Protein AF-Q5NXB0-F1 (afdb_monomer)

Radius of gyration: 23.01 Å; Cα contacts (8 Å, |Δi|>4): 341; chains: 1; bounding box: 48×44×76 Å

Organism: Aromatoleum aromaticum (strain DSM 19018 / LMG 30748 / EbN1) (N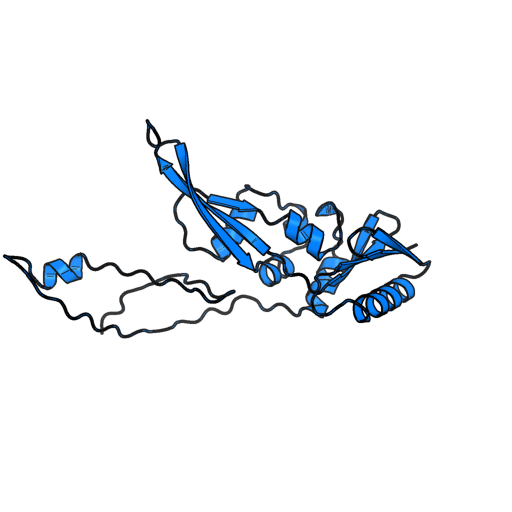CBI:txid76114)

Secondary structure (DSSP, 8-state):
-EEEEETTEEEEEESSHHHHHHHHHHHHTTS-TTS--EEEEEETTS-EEEEEE----EEEEEEEEEESSSS-EEEEEEEEEEE-HHHHHHS-HHHHTT--TTSHHHHHHHHHH----S-EEEE-HHHHHHHHT-SSGGGB-HHHHHHHHHHH---PPPP--------------TT--HHHHHHT--------STT-----------

Sequence (206 aa):
MFFVMENGGLYSEFVALEAAVDMAEMVFGYVDPQGEATVSVESAEGKCVAVFTNRKIIGSFTKQAWGGRKGDDAIYVGTEEFDATDHVLLLDHAELVAMVDGEERTDEVGLAHFDWRGPSETAVCESICDYFGVQELEQISPEALSFARARRSPKPAVEQTLTLSIKVDVSMIGDATLEDFVENFDYSVISNTPGVRVRMTELVDA

Mean predicted aligned error: 8.32 Å

Structure (mmCIF, N/CA/C/O backbone):
data_AF-Q5NXB0-F1
#
_entry.id   AF-Q5NXB0-F1
#
loop_
_atom_site.group_PDB
_atom_site.id
_atom_site.type_symbol
_atom_site.label_atom_id
_atom_site.label_alt_id
_atom_site.label_comp_id
_atom_site.label_asym_id
_atom_site.label_entity_id
_atom_site.label_seq_id
_atom_site.pdbx_PDB_ins_code
_atom_site.Cartn_x
_atom_site.Cartn_y
_atom_site.Cartn_z
_atom_site.occupancy
_atom_site.B_iso_or_equiv
_atom_site.auth_seq_id
_atom_site.auth_comp_id
_atom_site.auth_asym_id
_atom_site.auth_atom_id
_atom_site.pdbx_PDB_model_num
ATOM 1 N N . MET A 1 1 ? 11.980 1.927 -25.995 1.00 93.75 1 MET A N 1
ATOM 2 C CA . MET A 1 1 ? 13.159 2.075 -25.122 1.00 93.75 1 MET A CA 1
ATOM 3 C C . MET A 1 1 ? 12.665 1.944 -23.700 1.00 93.75 1 MET A C 1
ATOM 5 O O . MET A 1 1 ? 11.552 2.388 -23.430 1.00 93.75 1 MET A O 1
ATOM 9 N N . PHE A 1 2 ? 13.447 1.276 -22.867 1.00 97.69 2 PHE A N 1
ATOM 10 C CA . PHE A 1 2 ? 13.134 0.942 -21.489 1.00 97.69 2 PHE A CA 1
ATOM 11 C C . PHE A 1 2 ? 14.354 1.215 -20.621 1.00 97.69 2 PHE A C 1
ATOM 13 O O . PHE A 1 2 ? 15.484 1.056 -21.083 1.00 97.69 2 PHE A O 1
ATOM 20 N N . PHE A 1 3 ? 14.118 1.599 -19.380 1.00 97.81 3 PHE A N 1
ATOM 21 C CA . PHE A 1 3 ? 15.141 1.973 -18.421 1.00 97.81 3 PHE A CA 1
ATOM 22 C C . PHE A 1 3 ? 15.024 1.062 -17.213 1.00 97.81 3 PHE A C 1
ATOM 24 O O . PHE A 1 3 ? 13.930 0.865 -16.695 1.00 97.81 3 PHE A O 1
ATOM 31 N N . VAL A 1 4 ? 16.136 0.479 -16.785 1.00 97.38 4 VAL A N 1
ATOM 32 C CA . VAL A 1 4 ? 16.199 -0.237 -15.511 1.00 97.38 4 VAL A CA 1
ATOM 33 C C . VAL A 1 4 ? 16.641 0.764 -14.461 1.00 97.38 4 VAL A C 1
ATOM 35 O O . VAL A 1 4 ? 17.689 1.393 -14.619 1.00 97.38 4 VAL A O 1
ATOM 38 N N . MET A 1 5 ? 15.845 0.900 -13.410 1.00 96.94 5 MET A N 1
ATOM 39 C CA . MET A 1 5 ? 16.077 1.812 -12.299 1.00 96.94 5 MET A CA 1
ATOM 40 C C . MET A 1 5 ? 16.302 1.003 -11.023 1.00 96.94 5 MET A C 1
ATOM 42 O O . MET A 1 5 ? 15.593 0.033 -10.779 1.00 96.94 5 MET A O 1
ATOM 46 N N . GLU A 1 6 ? 17.259 1.402 -10.192 1.00 94.38 6 GLU A N 1
ATOM 47 C CA . GLU A 1 6 ? 17.523 0.828 -8.870 1.00 94.38 6 GLU A CA 1
ATOM 48 C C . GLU A 1 6 ? 17.365 1.929 -7.818 1.00 94.38 6 GLU A C 1
ATOM 50 O O . GLU A 1 6 ? 18.102 2.916 -7.829 1.00 94.38 6 GLU A O 1
ATOM 55 N N . ASN A 1 7 ? 16.385 1.783 -6.922 1.00 91.25 7 ASN A N 1
ATOM 56 C CA . ASN A 1 7 ? 16.036 2.778 -5.900 1.00 91.25 7 ASN A CA 1
ATOM 57 C C . ASN A 1 7 ? 15.899 4.208 -6.479 1.00 91.25 7 ASN A C 1
ATOM 59 O O . ASN A 1 7 ? 16.397 5.175 -5.905 1.00 91.25 7 ASN A O 1
ATOM 63 N N . GLY A 1 8 ? 15.275 4.324 -7.658 1.00 86.38 8 GLY A N 1
ATOM 64 C CA . GLY A 1 8 ? 15.0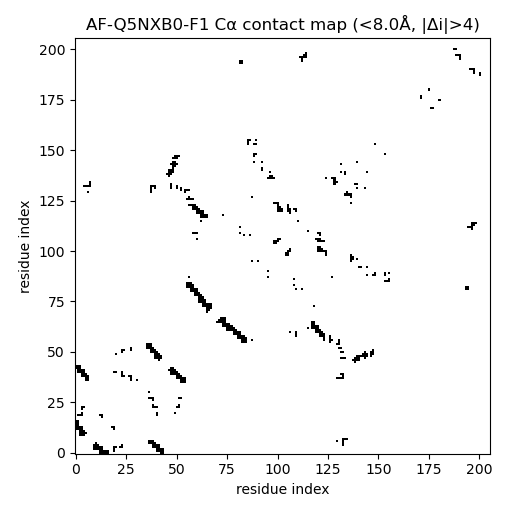77 5.588 -8.383 1.00 86.38 8 GLY A CA 1
ATOM 65 C C . GLY A 1 8 ? 16.291 6.093 -9.179 1.00 86.38 8 GLY A C 1
ATOM 66 O O . GLY A 1 8 ? 16.188 7.099 -9.879 1.00 86.38 8 GLY A O 1
ATOM 67 N N . GLY A 1 9 ? 17.441 5.416 -9.111 1.00 90.88 9 GLY A N 1
ATOM 68 C CA . GLY A 1 9 ? 18.630 5.728 -9.905 1.00 90.88 9 GLY A CA 1
ATOM 69 C C . GLY A 1 9 ? 18.682 4.932 -11.207 1.00 90.88 9 GLY A C 1
ATOM 70 O O . GLY A 1 9 ? 18.443 3.729 -11.206 1.00 90.88 9 GLY A O 1
ATOM 71 N N . LEU A 1 10 ? 19.036 5.577 -12.322 1.00 93.62 10 LEU A N 1
ATOM 72 C CA . LEU A 1 10 ? 19.210 4.882 -13.601 1.00 93.62 10 LEU A CA 1
ATOM 73 C C . LEU A 1 10 ? 20.376 3.887 -13.526 1.00 93.62 10 LEU A C 1
ATOM 75 O O . LEU A 1 10 ? 21.524 4.282 -13.321 1.00 93.62 10 LEU A O 1
ATOM 79 N N . TYR A 1 11 ? 20.077 2.611 -13.762 1.00 93.88 11 TYR A N 1
ATOM 80 C CA . TYR A 1 11 ? 21.065 1.543 -13.861 1.00 93.88 11 TYR A CA 1
ATOM 81 C C . TYR A 1 11 ? 21.529 1.347 -15.310 1.00 93.88 11 TYR A C 1
ATOM 83 O O . TYR A 1 11 ? 22.727 1.371 -15.598 1.00 93.88 11 TYR A O 1
ATOM 91 N N . SER A 1 12 ? 20.592 1.143 -16.244 1.00 96.19 12 SER A N 1
ATOM 92 C CA . SER A 1 12 ? 20.907 0.905 -17.661 1.00 96.19 12 SER A CA 1
ATOM 93 C C . SER A 1 12 ? 19.695 1.097 -18.581 1.00 96.19 12 SER A C 1
ATOM 95 O O . SER A 1 12 ? 18.562 1.210 -18.116 1.00 96.19 12 SER A O 1
ATOM 97 N N . GLU A 1 13 ? 19.928 1.107 -19.894 1.00 97.06 13 GLU A N 1
ATOM 98 C CA . GLU A 1 13 ? 18.908 1.337 -20.923 1.00 97.06 13 GLU A CA 1
ATOM 99 C C . GLU A 1 13 ? 18.842 0.177 -21.922 1.00 97.06 13 GLU A C 1
ATOM 101 O O . GLU A 1 13 ? 19.858 -0.399 -22.317 1.00 97.06 13 GLU A O 1
ATOM 106 N N . PHE A 1 14 ? 17.636 -0.127 -22.392 1.00 97.50 14 PHE A N 1
ATOM 107 C CA . PHE A 1 14 ? 17.354 -1.256 -23.269 1.00 97.50 14 PHE A CA 1
ATOM 108 C C . PHE A 1 14 ? 16.376 -0.871 -24.378 1.00 97.50 14 PHE A C 1
ATOM 110 O O . PHE A 1 14 ? 15.458 -0.066 -24.211 1.00 97.50 14 PHE A O 1
ATOM 117 N N . VAL A 1 15 ? 16.532 -1.485 -25.550 1.00 95.81 15 VAL A N 1
ATOM 118 C CA . VAL A 1 15 ? 15.581 -1.295 -26.657 1.00 95.81 15 VAL A CA 1
ATOM 119 C C . VAL A 1 15 ? 14.322 -2.142 -26.447 1.00 95.81 15 VAL A C 1
ATOM 121 O O . VAL A 1 15 ? 13.217 -1.654 -26.693 1.00 95.81 15 VAL A O 1
ATOM 124 N N . ALA A 1 16 ? 14.489 -3.379 -25.971 1.00 96.00 16 ALA A N 1
ATOM 125 C CA . ALA A 1 16 ? 13.426 -4.363 -25.785 1.00 96.00 16 ALA A CA 1
ATOM 126 C C . ALA A 1 16 ? 13.052 -4.525 -24.304 1.00 96.00 16 ALA A C 1
ATOM 128 O O . ALA A 1 16 ? 13.933 -4.547 -23.448 1.00 96.00 16 ALA A O 1
ATOM 129 N N . LEU A 1 17 ? 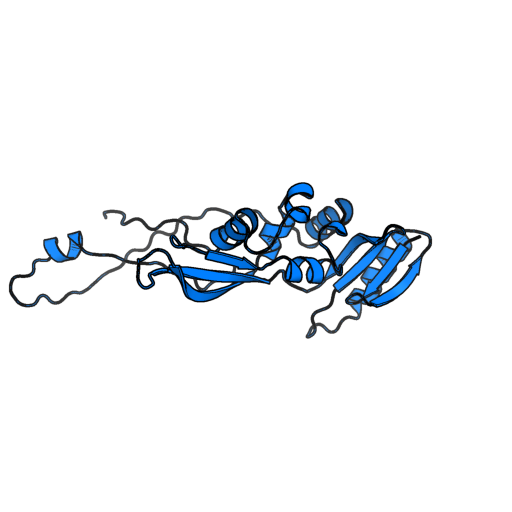11.751 -4.680 -24.031 1.00 95.50 17 LEU A N 1
ATOM 130 C CA . LEU A 1 17 ? 11.217 -4.842 -22.674 1.00 95.50 17 LEU A CA 1
ATOM 131 C C . LEU A 1 17 ? 11.744 -6.111 -22.001 1.00 95.50 17 LEU A C 1
ATOM 133 O O . LEU A 1 17 ? 12.182 -6.052 -20.863 1.00 95.50 17 LEU A O 1
ATOM 137 N N . GLU A 1 18 ? 11.740 -7.236 -22.716 1.00 96.19 18 GLU A N 1
ATOM 138 C CA . GLU A 1 18 ? 12.203 -8.532 -22.200 1.00 96.19 18 GLU A CA 1
ATOM 139 C C . GLU A 1 18 ? 13.640 -8.445 -21.668 1.00 96.19 18 GLU A C 1
ATOM 141 O O . GLU A 1 18 ? 13.893 -8.785 -20.521 1.00 96.19 18 GLU A O 1
ATOM 146 N N . ALA A 1 19 ? 14.549 -7.844 -22.441 1.00 96.56 19 ALA A N 1
ATOM 147 C CA . ALA A 1 19 ? 15.932 -7.641 -22.013 1.00 96.56 19 ALA A CA 1
ATOM 148 C C . ALA A 1 19 ? 16.056 -6.727 -20.777 1.00 96.56 19 ALA A C 1
ATOM 150 O O . ALA A 1 19 ? 16.932 -6.945 -19.941 1.00 96.56 19 ALA A O 1
ATOM 151 N N . ALA A 1 20 ? 15.193 -5.712 -20.654 1.00 96.88 20 ALA A N 1
ATOM 152 C CA . ALA A 1 20 ? 15.157 -4.844 -19.478 1.00 96.88 20 ALA A CA 1
ATOM 153 C C . ALA A 1 20 ? 14.652 -5.593 -18.236 1.00 96.88 20 ALA A C 1
ATOM 155 O O . ALA A 1 20 ? 15.210 -5.433 -17.156 1.00 96.88 20 ALA A O 1
ATOM 156 N N . VAL A 1 21 ? 13.623 -6.430 -18.396 1.00 96.69 21 VAL A N 1
ATOM 157 C CA . VAL A 1 21 ? 13.050 -7.255 -17.322 1.00 96.69 21 VAL A CA 1
ATOM 158 C C . VAL A 1 21 ? 14.049 -8.314 -16.855 1.00 96.69 21 VAL A C 1
ATOM 160 O O . VAL A 1 21 ? 14.260 -8.436 -15.651 1.00 96.69 21 VAL A O 1
ATOM 163 N N . ASP A 1 22 ? 14.718 -9.011 -17.776 1.00 96.12 22 ASP A N 1
ATOM 164 C CA . ASP A 1 22 ? 15.760 -9.994 -17.450 1.00 96.12 22 ASP A CA 1
ATOM 165 C C . ASP A 1 22 ? 16.920 -9.345 -16.683 1.00 96.12 22 ASP A C 1
ATOM 167 O O . ASP A 1 22 ? 17.430 -9.901 -15.708 1.00 96.12 22 ASP A O 1
ATOM 171 N N . MET A 1 23 ? 17.329 -8.140 -17.101 1.00 97.00 23 MET A N 1
ATOM 172 C CA . MET A 1 23 ? 18.347 -7.380 -16.382 1.00 97.00 23 MET A CA 1
ATOM 173 C C . MET A 1 23 ? 17.856 -6.964 -14.994 1.00 97.00 23 MET A C 1
ATOM 175 O O . MET A 1 23 ? 18.589 -7.125 -14.024 1.00 97.00 23 MET A O 1
ATOM 179 N N . ALA A 1 24 ? 16.635 -6.444 -14.880 1.00 96.38 24 ALA A N 1
ATOM 180 C CA . ALA A 1 24 ? 16.073 -6.024 -13.602 1.00 96.38 24 ALA A CA 1
ATOM 181 C C . ALA A 1 24 ? 15.987 -7.193 -12.606 1.00 96.38 24 ALA A C 1
ATOM 183 O O . ALA A 1 24 ? 16.364 -7.036 -11.445 1.00 96.38 24 ALA A O 1
ATOM 184 N N . GLU A 1 25 ? 15.582 -8.383 -13.061 1.00 95.62 25 GLU A N 1
ATOM 185 C CA . GLU A 1 25 ? 15.578 -9.592 -12.233 1.00 95.62 25 GLU A CA 1
ATOM 186 C C . GLU A 1 25 ? 16.989 -9.993 -11.798 1.00 95.62 25 GLU A C 1
ATOM 188 O O . GLU A 1 25 ? 17.213 -10.308 -10.628 1.00 95.62 25 GLU A O 1
ATOM 193 N N . MET A 1 26 ? 17.949 -9.952 -12.727 1.00 94.88 26 MET A N 1
ATOM 194 C CA . MET A 1 26 ? 19.348 -10.251 -12.437 1.00 94.88 26 MET A CA 1
ATOM 195 C C . MET A 1 26 ? 19.910 -9.299 -11.377 1.00 94.88 26 MET A C 1
ATOM 197 O O . MET A 1 26 ? 20.486 -9.766 -10.397 1.00 94.88 26 MET A O 1
ATOM 201 N N . VAL A 1 27 ? 19.728 -7.986 -11.551 1.00 93.94 27 VAL A N 1
ATOM 202 C CA . VAL A 1 27 ? 20.181 -6.956 -10.602 1.00 93.94 27 VAL A CA 1
ATOM 203 C C . VAL A 1 27 ? 19.540 -7.178 -9.239 1.00 93.94 27 VAL A C 1
ATOM 205 O O . VAL A 1 27 ? 20.246 -7.234 -8.233 1.00 93.94 27 VAL A O 1
ATOM 208 N N . PHE A 1 28 ? 18.225 -7.399 -9.203 1.00 93.44 28 PHE A N 1
ATOM 209 C CA . PHE A 1 28 ? 17.512 -7.677 -7.961 1.00 93.44 28 PHE A CA 1
ATOM 210 C C . PHE A 1 28 ? 18.032 -8.941 -7.256 1.00 93.44 28 PHE A C 1
ATOM 212 O O . PHE A 1 28 ? 18.123 -8.976 -6.033 1.00 93.44 28 PHE A O 1
ATOM 219 N N . GLY A 1 29 ? 18.450 -9.964 -8.007 1.00 90.31 29 GLY A N 1
ATOM 220 C CA . GLY A 1 29 ? 19.064 -11.179 -7.464 1.00 90.31 29 GLY A CA 1
ATOM 221 C C . GLY A 1 29 ? 20.404 -10.965 -6.745 1.00 90.31 29 GLY A C 1
ATOM 222 O O . GLY A 1 29 ? 20.828 -11.844 -5.994 1.00 90.31 29 GLY A O 1
ATOM 223 N N . TYR A 1 30 ? 21.060 -9.818 -6.946 1.00 88.31 30 TYR A N 1
ATOM 224 C CA . TYR A 1 30 ? 22.299 -9.434 -6.262 1.00 88.31 30 TYR A CA 1
ATOM 225 C C . TYR A 1 30 ? 22.086 -8.473 -5.085 1.00 88.31 30 TYR A C 1
ATOM 227 O O . TYR A 1 30 ? 23.060 -8.128 -4.411 1.00 88.31 30 TYR A O 1
ATOM 235 N N . VAL A 1 31 ? 20.846 -8.050 -4.821 1.00 85.81 31 VAL A N 1
ATOM 236 C CA . VAL A 1 31 ? 20.514 -7.185 -3.683 1.00 85.81 31 VAL A CA 1
ATOM 237 C C . VAL A 1 31 ? 20.815 -7.908 -2.368 1.00 85.81 31 VAL A C 1
ATOM 239 O O . VAL A 1 31 ? 20.524 -9.096 -2.209 1.00 85.81 31 VAL A O 1
ATOM 242 N N . ASP A 1 32 ? 21.388 -7.174 -1.410 1.00 79.56 32 ASP A N 1
ATOM 243 C CA . ASP A 1 32 ? 21.630 -7.671 -0.056 1.00 79.56 32 ASP A CA 1
ATOM 244 C C . ASP A 1 32 ? 20.300 -8.088 0.605 1.00 79.56 32 ASP A C 1
ATOM 246 O O . ASP A 1 32 ? 19.415 -7.246 0.767 1.00 79.56 32 ASP A O 1
ATOM 250 N N . PRO A 1 33 ? 20.151 -9.350 1.052 1.00 75.25 33 PRO A N 1
ATOM 251 C CA . PRO A 1 33 ? 18.949 -9.808 1.743 1.00 75.25 33 PRO A CA 1
ATOM 252 C C . PRO A 1 33 ? 18.608 -9.030 3.021 1.00 75.25 33 PRO A C 1
ATOM 254 O O . PRO A 1 33 ? 17.477 -9.128 3.493 1.00 75.25 33 PRO A O 1
ATOM 257 N N . GLN A 1 34 ? 19.571 -8.321 3.621 1.00 76.12 34 GLN A N 1
ATOM 258 C CA . GLN A 1 34 ? 19.348 -7.494 4.810 1.00 76.12 34 GLN A CA 1
ATOM 259 C C . GLN A 1 34 ? 18.927 -6.054 4.494 1.00 76.12 34 GLN A C 1
ATOM 261 O O . GLN A 1 34 ? 18.533 -5.335 5.411 1.00 76.12 34 GLN A O 1
ATOM 266 N N . GLY A 1 35 ? 19.011 -5.629 3.231 1.00 82.88 35 GLY A N 1
ATOM 267 C CA . GLY A 1 35 ? 18.609 -4.301 2.781 1.00 82.88 35 GLY A CA 1
ATOM 268 C C . GLY A 1 35 ? 17.274 -4.319 2.047 1.00 82.88 35 GLY A C 1
ATOM 269 O O . GLY A 1 35 ? 16.886 -5.323 1.457 1.00 82.88 35 GLY A O 1
ATOM 270 N N . GLU A 1 36 ? 16.583 -3.187 2.052 1.00 89.44 36 GLU A N 1
ATOM 271 C CA . GLU A 1 36 ? 15.428 -2.957 1.189 1.00 89.44 36 GLU A CA 1
ATOM 272 C C . GLU A 1 36 ? 15.881 -2.393 -0.159 1.00 89.44 36 GLU A C 1
ATOM 274 O O . GLU A 1 36 ? 16.640 -1.424 -0.214 1.00 89.44 36 GLU A O 1
ATOM 279 N N . ALA A 1 37 ? 15.397 -2.971 -1.256 1.00 93.56 37 ALA A N 1
ATOM 280 C CA . ALA A 1 37 ? 15.651 -2.460 -2.593 1.00 93.56 37 ALA A CA 1
ATOM 281 C C . ALA A 1 37 ? 14.443 -2.645 -3.502 1.00 93.56 37 ALA A C 1
ATOM 283 O O . ALA A 1 37 ? 13.720 -3.642 -3.428 1.00 93.56 37 ALA A O 1
ATOM 284 N N . THR A 1 38 ? 14.297 -1.692 -4.414 1.00 96.25 38 THR A N 1
ATOM 285 C CA . THR A 1 38 ? 13.367 -1.771 -5.533 1.00 96.25 38 THR A CA 1
ATOM 286 C C . THR A 1 38 ? 14.141 -1.600 -6.830 1.00 96.25 38 THR A C 1
ATOM 288 O O . THR A 1 38 ? 14.869 -0.623 -6.999 1.00 96.25 38 THR A O 1
ATOM 291 N N . VAL A 1 39 ? 13.962 -2.541 -7.751 1.00 97.25 39 VAL A N 1
ATOM 292 C CA . VAL A 1 39 ? 14.423 -2.452 -9.133 1.00 97.25 39 VAL A CA 1
ATOM 293 C C . VAL A 1 39 ? 13.192 -2.385 -10.031 1.00 97.25 39 VAL A C 1
ATOM 295 O O . VAL A 1 39 ? 12.408 -3.335 -10.089 1.00 97.25 39 VAL A O 1
ATOM 298 N N . SER A 1 40 ? 12.995 -1.262 -10.709 1.00 97.69 40 SER A N 1
ATOM 299 C CA . SER A 1 40 ? 11.859 -1.030 -11.602 1.00 97.69 40 SER A CA 1
ATOM 300 C C . SER A 1 40 ? 12.313 -0.957 -13.057 1.00 97.69 40 SER A C 1
ATOM 302 O O . SER A 1 40 ? 13.466 -0.659 -13.371 1.00 97.69 40 SER A O 1
ATOM 304 N N . VAL A 1 41 ? 11.397 -1.283 -13.965 1.00 98.00 41 VAL A N 1
ATOM 305 C CA . VAL A 1 41 ? 11.574 -1.073 -15.401 1.00 98.00 41 VAL A CA 1
ATOM 306 C C . VAL A 1 41 ? 10.625 0.031 -15.822 1.00 98.00 41 VAL A C 1
ATOM 308 O O . VAL A 1 41 ? 9.410 -0.123 -15.716 1.00 98.00 41 VAL A O 1
ATOM 311 N N . GLU A 1 42 ? 11.170 1.123 -16.334 1.00 97.75 42 GLU A N 1
ATOM 312 C CA . GLU A 1 42 ? 10.415 2.261 -16.838 1.00 97.75 42 GLU A CA 1
ATOM 313 C C . GLU A 1 42 ? 10.392 2.275 -18.367 1.00 97.75 42 GLU A C 1
ATOM 315 O O . GLU A 1 42 ? 11.348 1.904 -19.047 1.00 97.75 42 GLU A O 1
ATOM 320 N N . SER A 1 43 ? 9.271 2.699 -18.935 1.00 97.25 43 SER A N 1
ATOM 321 C CA . SER A 1 43 ? 9.124 2.968 -20.363 1.00 97.25 43 SER A CA 1
ATOM 322 C C . SER A 1 43 ? 9.723 4.327 -20.742 1.00 97.25 43 SER A C 1
ATOM 324 O O . SER A 1 43 ? 9.990 5.173 -19.893 1.00 97.25 43 SER A O 1
ATOM 326 N N . ALA A 1 44 ? 9.858 4.577 -22.047 1.00 94.81 44 ALA A N 1
ATOM 327 C CA . ALA A 1 44 ? 10.276 5.877 -22.581 1.00 94.81 44 ALA A CA 1
ATOM 328 C C . ALA A 1 44 ? 9.408 7.067 -22.118 1.00 94.81 44 ALA A C 1
ATOM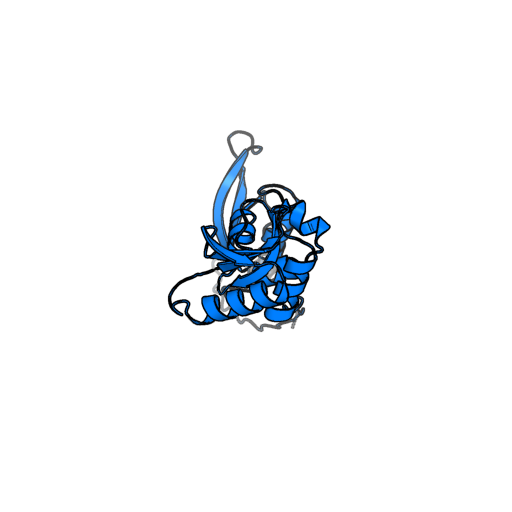 330 O O . ALA A 1 44 ? 9.856 8.208 -22.172 1.00 94.81 44 ALA A O 1
ATOM 331 N N . GLU A 1 45 ? 8.176 6.798 -21.686 1.00 94.69 45 GLU A N 1
ATOM 332 C CA . GLU A 1 45 ? 7.210 7.790 -21.205 1.00 94.69 45 GLU A CA 1
ATOM 333 C C . GLU A 1 45 ? 7.307 8.024 -19.686 1.00 94.69 45 GLU A C 1
ATOM 335 O O . GLU A 1 45 ? 6.482 8.739 -19.123 1.00 94.69 45 GLU A O 1
ATOM 340 N N . GLY A 1 46 ? 8.282 7.409 -19.004 1.00 93.62 46 GLY A N 1
ATOM 341 C CA . GLY A 1 46 ? 8.446 7.513 -17.551 1.00 93.62 46 GLY A CA 1
ATOM 342 C C . GLY A 1 46 ? 7.396 6.732 -16.756 1.00 93.62 46 GLY A C 1
ATOM 343 O O . GLY A 1 46 ? 7.170 7.023 -15.584 1.00 93.62 46 GLY A O 1
ATOM 344 N N . LYS A 1 47 ? 6.712 5.767 -17.392 1.00 97.38 47 LYS A N 1
ATOM 345 C CA . LYS A 1 47 ? 5.802 4.832 -16.711 1.00 97.38 47 LYS A CA 1
ATOM 346 C C . LYS A 1 47 ? 6.542 3.565 -16.299 1.00 97.38 47 LYS A C 1
ATOM 348 O O . LYS A 1 47 ? 7.134 2.920 -17.166 1.00 97.38 47 LYS A O 1
ATOM 353 N N . CYS A 1 48 ? 6.448 3.176 -15.033 1.00 97.88 48 CYS A N 1
ATOM 354 C CA . CYS A 1 48 ? 6.893 1.878 -14.532 1.00 97.88 48 CYS A CA 1
ATOM 355 C C . CYS A 1 48 ? 6.013 0.778 -15.128 1.00 97.88 48 CYS A C 1
ATOM 357 O O . CYS A 1 48 ? 4.790 0.871 -15.047 1.00 97.88 48 CYS A O 1
ATOM 359 N N . VAL A 1 49 ? 6.617 -0.249 -15.730 1.00 97.88 49 VAL A N 1
ATOM 360 C CA . VAL A 1 49 ? 5.945 -1.378 -16.410 1.00 97.88 49 VAL A CA 1
ATOM 361 C C . VAL A 1 49 ? 6.257 -2.742 -15.789 1.00 97.88 49 VAL A C 1
ATOM 363 O O . VAL A 1 49 ? 5.528 -3.701 -16.030 1.00 97.88 49 VAL A O 1
ATOM 366 N N . ALA A 1 50 ? 7.306 -2.841 -14.971 1.00 97.44 50 ALA A N 1
ATOM 367 C CA . ALA A 1 50 ? 7.628 -4.027 -14.180 1.00 97.44 50 ALA A CA 1
ATOM 368 C C . ALA A 1 50 ? 8.406 -3.626 -12.923 1.00 97.44 50 ALA A C 1
ATOM 370 O O . ALA A 1 50 ? 9.107 -2.614 -12.923 1.00 97.44 50 ALA A O 1
ATOM 371 N N . VAL A 1 51 ? 8.304 -4.430 -11.863 1.00 97.44 51 VAL A N 1
ATOM 372 C CA . VAL A 1 51 ? 8.965 -4.149 -10.585 1.00 97.44 51 VAL A CA 1
ATOM 373 C C . VAL A 1 51 ? 9.419 -5.419 -9.870 1.00 97.44 51 VAL A C 1
ATOM 375 O O . VAL A 1 51 ? 8.697 -6.416 -9.794 1.00 97.44 51 VAL A O 1
ATOM 378 N N . PHE A 1 52 ? 10.621 -5.353 -9.308 1.00 96.44 52 PHE A N 1
ATOM 379 C CA . PHE A 1 52 ? 11.229 -6.346 -8.438 1.00 96.44 52 PHE A CA 1
ATOM 380 C C . PHE A 1 52 ? 11.586 -5.659 -7.126 1.00 96.44 52 PHE A C 1
ATOM 382 O O . 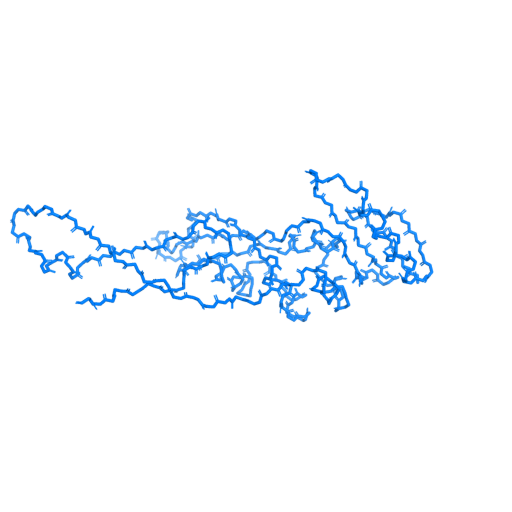PHE A 1 52 ? 12.413 -4.754 -7.102 1.00 96.44 52 PHE A O 1
ATOM 389 N N . THR A 1 53 ? 10.946 -6.051 -6.031 1.00 95.56 53 THR A N 1
ATOM 390 C CA . THR A 1 53 ? 11.166 -5.408 -4.735 1.00 95.56 53 THR A CA 1
ATOM 391 C C . THR A 1 53 ? 11.019 -6.409 -3.597 1.00 95.56 53 THR A C 1
ATOM 393 O O . THR A 1 53 ? 10.243 -7.366 -3.690 1.00 95.56 53 THR A O 1
ATOM 396 N N . ASN A 1 54 ? 11.787 -6.208 -2.528 1.00 92.62 54 ASN A N 1
ATOM 397 C CA . ASN A 1 54 ? 11.591 -6.870 -1.236 1.00 92.62 54 ASN A CA 1
ATOM 398 C C . ASN A 1 54 ? 10.964 -5.932 -0.191 1.00 92.62 54 ASN A C 1
ATOM 400 O O . ASN A 1 54 ? 10.768 -6.351 0.951 1.00 92.62 54 ASN A O 1
ATOM 404 N N . ARG A 1 55 ? 10.627 -4.697 -0.583 1.00 94.12 55 ARG A N 1
ATOM 405 C CA . ARG A 1 55 ? 9.936 -3.735 0.271 1.00 94.12 55 ARG A CA 1
ATOM 406 C C . ARG A 1 55 ? 8.517 -4.187 0.576 1.00 94.12 55 ARG A C 1
ATOM 408 O O . ARG A 1 55 ? 7.886 -4.934 -0.177 1.00 94.12 55 ARG A O 1
ATOM 415 N N . LYS A 1 56 ? 8.010 -3.681 1.691 1.00 94.00 56 LYS A N 1
ATOM 416 C CA . LYS A 1 56 ? 6.589 -3.689 2.027 1.00 94.00 56 LYS A CA 1
ATOM 417 C C . LYS A 1 56 ? 6.029 -2.292 1.825 1.00 94.00 56 LYS A C 1
ATOM 419 O O . LYS A 1 56 ? 6.758 -1.316 1.956 1.00 94.00 56 LYS A O 1
ATOM 424 N N . ILE A 1 57 ? 4.735 -2.217 1.549 1.00 95.00 57 ILE A N 1
ATOM 425 C CA . ILE A 1 57 ? 4.001 -0.957 1.585 1.00 95.00 57 ILE A CA 1
ATOM 426 C C . ILE A 1 57 ? 3.541 -0.766 3.028 1.00 95.00 57 ILE A C 1
ATOM 428 O O . ILE A 1 57 ? 2.627 -1.457 3.481 1.00 95.00 57 ILE A O 1
ATOM 432 N N . ILE A 1 58 ? 4.213 0.113 3.763 1.00 94.62 58 ILE A N 1
ATOM 433 C CA . ILE A 1 58 ? 3.905 0.429 5.156 1.00 94.62 58 ILE A CA 1
ATOM 434 C C . ILE A 1 58 ? 3.107 1.729 5.191 1.00 94.62 58 ILE A C 1
ATOM 436 O O . ILE A 1 58 ? 3.601 2.784 4.803 1.00 94.62 58 ILE A O 1
ATOM 440 N N . GLY A 1 59 ? 1.858 1.633 5.637 1.00 93.19 59 GLY A N 1
ATOM 441 C CA . GLY A 1 59 ? 1.016 2.789 5.912 1.00 93.19 59 GLY A CA 1
ATOM 442 C C . GLY A 1 59 ? 1.150 3.233 7.365 1.00 93.19 59 GLY A C 1
ATOM 443 O O . GLY A 1 59 ? 1.452 2.428 8.249 1.00 93.19 59 GLY A O 1
ATOM 444 N N . SER A 1 60 ? 0.870 4.506 7.619 1.00 93.94 60 SER A N 1
ATOM 445 C CA . SER A 1 60 ? 0.719 5.071 8.958 1.00 93.94 60 SER A CA 1
ATOM 446 C C . SER A 1 60 ? -0.714 5.561 9.152 1.00 93.94 60 SER A C 1
ATOM 448 O O . SER A 1 60 ? -1.280 6.219 8.283 1.00 93.94 60 SER A O 1
ATOM 450 N N . PHE A 1 61 ? -1.318 5.198 10.279 1.00 92.12 61 PHE A N 1
ATOM 451 C CA . PHE A 1 61 ? -2.683 5.558 10.639 1.00 92.12 61 PHE A CA 1
ATOM 452 C C . PHE A 1 61 ? -2.670 6.444 11.876 1.00 92.12 61 PHE A C 1
ATOM 454 O O . PHE A 1 61 ? -2.362 5.992 12.983 1.00 92.12 61 PHE A O 1
ATOM 461 N N . THR A 1 62 ? -3.006 7.713 11.689 1.00 93.69 62 THR A N 1
ATOM 462 C CA . THR A 1 62 ? -3.069 8.711 12.751 1.00 93.69 62 THR A CA 1
ATOM 463 C C . THR A 1 62 ? -4.474 8.753 13.331 1.00 93.69 62 THR A C 1
ATOM 465 O O . THR A 1 62 ? -5.435 9.147 12.677 1.00 93.69 62 THR A O 1
ATOM 468 N N . LYS A 1 63 ? -4.591 8.356 14.595 1.00 90.62 63 LYS A N 1
ATOM 469 C CA . LYS A 1 63 ? -5.822 8.364 15.384 1.00 90.62 63 LYS A CA 1
ATOM 470 C C . LYS A 1 63 ? -6.037 9.746 15.982 1.00 90.62 63 LYS A C 1
ATOM 472 O O . LYS A 1 63 ? -5.145 10.289 16.643 1.00 90.62 63 LYS A O 1
ATOM 477 N N . GLN A 1 64 ? -7.234 10.291 15.810 1.00 92.06 64 GLN A N 1
ATOM 478 C CA . GLN A 1 64 ? -7.636 11.569 16.387 1.00 92.06 64 GLN A CA 1
ATOM 479 C C . GLN A 1 64 ? -8.967 11.443 17.137 1.00 92.06 64 GLN A C 1
ATOM 481 O O . GLN A 1 64 ? -9.819 10.616 16.818 1.00 92.06 64 GLN A O 1
ATOM 486 N N . ALA A 1 65 ? -9.168 12.287 18.144 1.00 87.88 65 ALA A N 1
ATOM 487 C CA . ALA A 1 65 ? -10.414 12.383 18.893 1.00 87.88 65 ALA A CA 1
ATOM 488 C C . ALA A 1 65 ? -10.981 13.799 18.799 1.00 87.88 65 ALA A C 1
ATOM 490 O O . ALA A 1 65 ? -10.234 14.775 18.854 1.00 87.88 65 ALA A O 1
ATOM 491 N N . TRP A 1 66 ? -12.306 13.914 18.705 1.00 86.94 66 TRP A N 1
ATOM 492 C CA . TRP A 1 66 ? -12.973 15.208 18.817 1.00 86.94 66 TRP A CA 1
ATOM 493 C C . TRP A 1 66 ? -12.766 15.788 20.215 1.00 86.94 66 TRP A C 1
ATOM 495 O O . TRP A 1 66 ? -13.027 15.135 21.227 1.00 86.94 66 TRP A O 1
ATOM 505 N N . GLY A 1 67 ? -12.293 17.025 20.274 1.00 84.44 67 GLY A N 1
ATOM 506 C CA . GLY A 1 67 ? -12.004 17.713 21.516 1.00 84.44 67 GLY A CA 1
ATOM 507 C C . GLY A 1 67 ? -11.735 19.195 21.297 1.00 84.44 67 GLY A C 1
ATOM 508 O O . GLY A 1 67 ? -12.326 19.844 20.440 1.00 84.44 67 GLY A O 1
ATOM 509 N N . GLY A 1 68 ? -10.876 19.763 22.134 1.00 81.62 68 GLY A N 1
ATOM 510 C CA . GLY A 1 68 ? -10.549 21.183 22.090 1.00 81.62 68 GLY A CA 1
ATOM 511 C C . GLY A 1 68 ? -11.553 22.019 22.870 1.00 81.62 68 GLY A C 1
ATOM 512 O O . GLY A 1 68 ? -12.430 21.510 23.571 1.00 81.62 68 GLY A O 1
ATOM 513 N N . ARG A 1 69 ? -11.409 23.344 22.802 1.00 76.75 69 ARG A N 1
ATOM 514 C CA . ARG A 1 69 ? -12.171 24.257 23.675 1.00 76.75 69 ARG A CA 1
ATOM 515 C C . ARG A 1 69 ? -13.682 24.207 23.412 1.00 76.75 69 ARG A C 1
ATOM 517 O O . ARG A 1 69 ? -14.454 24.559 24.303 1.00 76.75 69 ARG A O 1
ATOM 524 N N . LYS A 1 70 ? -14.091 23.809 22.206 1.00 83.06 70 LYS A N 1
ATOM 525 C CA . LYS A 1 70 ? -15.493 23.699 21.783 1.00 83.06 70 LYS A CA 1
ATOM 526 C C . LYS A 1 70 ? -15.910 22.275 21.386 1.00 83.06 70 LYS A C 1
ATOM 528 O O . LYS A 1 70 ? -17.082 22.082 21.084 1.00 83.06 70 LYS A O 1
ATOM 533 N N . GLY A 1 71 ? -15.005 21.293 21.441 1.00 79.62 71 GLY A N 1
ATOM 534 C CA . GLY A 1 71 ? -15.302 19.909 21.054 1.00 79.62 71 GLY A CA 1
ATOM 535 C C . GLY A 1 71 ? -15.306 19.655 19.541 1.00 79.62 71 GLY A C 1
ATOM 536 O O . GLY A 1 71 ? -15.760 18.597 19.124 1.00 79.62 71 GLY A O 1
ATOM 537 N N . ASP A 1 72 ? -14.851 20.614 18.735 1.00 85.12 72 ASP A N 1
ATOM 538 C CA . ASP A 1 72 ? -14.831 20.593 17.267 1.00 85.12 72 ASP A CA 1
ATOM 539 C C . ASP A 1 72 ? -13.416 20.472 16.674 1.00 85.12 72 ASP A C 1
ATOM 541 O O . ASP A 1 72 ? -13.267 20.443 15.454 1.00 85.12 72 ASP A O 1
ATOM 545 N N . ASP A 1 73 ? -12.383 20.359 17.513 1.00 86.00 73 ASP A N 1
ATOM 546 C CA . ASP A 1 73 ? -11.002 20.180 17.071 1.00 86.00 73 ASP A CA 1
ATOM 547 C C . ASP A 1 73 ? -10.649 18.685 17.036 1.00 86.00 73 ASP A C 1
ATOM 549 O O . ASP A 1 73 ? -10.914 17.954 17.995 1.00 86.00 73 ASP A O 1
ATOM 553 N N . ALA A 1 74 ? -10.004 18.226 15.962 1.00 88.12 74 ALA A N 1
ATOM 554 C CA . ALA A 1 74 ? -9.412 16.892 15.910 1.00 88.12 74 ALA A CA 1
ATOM 555 C C . ALA A 1 74 ? -8.075 16.897 16.674 1.00 88.12 74 ALA A C 1
ATOM 557 O O . ALA A 1 74 ? -7.098 17.521 16.258 1.00 88.12 74 ALA A O 1
ATOM 558 N N . ILE A 1 75 ? -8.035 16.231 17.828 1.00 90.69 75 ILE A N 1
ATOM 559 C CA . ILE A 1 75 ? -6.850 16.138 18.685 1.00 90.69 75 ILE A CA 1
ATOM 560 C C . ILE A 1 75 ? -6.129 14.823 18.417 1.00 90.69 75 ILE A C 1
ATOM 562 O O . ILE A 1 75 ? -6.734 13.758 18.498 1.00 90.69 75 ILE A O 1
ATOM 566 N N . TYR A 1 76 ? -4.822 14.903 18.177 1.00 91.50 76 TYR A N 1
ATOM 567 C CA . TYR A 1 76 ? -3.943 13.745 18.044 1.00 91.50 76 TYR A CA 1
ATOM 568 C C . TYR A 1 76 ? -3.999 12.819 19.270 1.00 91.50 76 TYR A C 1
ATOM 570 O O . TYR A 1 76 ? -3.802 13.261 20.405 1.00 91.50 76 TYR A O 1
ATOM 578 N N . VAL A 1 77 ? -4.217 11.526 19.025 1.00 90.56 77 VAL A N 1
ATOM 579 C CA . VAL A 1 77 ? -4.208 10.461 20.040 1.00 90.56 77 VAL A CA 1
ATOM 580 C C . VAL A 1 77 ? -2.957 9.595 19.904 1.00 90.56 77 VAL A C 1
ATOM 582 O O . VAL A 1 77 ? -2.310 9.288 20.904 1.00 90.56 77 VAL A O 1
ATOM 585 N N . GLY A 1 78 ? -2.606 9.208 18.679 1.00 89.38 78 GLY A N 1
ATOM 586 C CA . GLY A 1 78 ? -1.487 8.312 18.404 1.00 89.38 78 GLY A CA 1
ATOM 587 C C . GLY A 1 78 ? -1.377 7.971 16.922 1.00 89.38 78 GLY A C 1
ATOM 588 O O . GLY A 1 78 ? -2.333 8.171 16.178 1.00 89.38 78 GLY A O 1
ATOM 589 N N . THR A 1 79 ? -0.240 7.411 16.519 1.00 92.00 79 THR A N 1
ATOM 590 C CA . THR A 1 79 ? -0.028 6.872 15.171 1.00 92.00 79 THR A CA 1
ATOM 591 C C . THR A 1 79 ? 0.420 5.422 15.273 1.00 92.00 79 THR A C 1
ATOM 593 O O . THR A 1 79 ? 1.267 5.088 16.103 1.00 92.00 79 THR A O 1
ATOM 596 N N . GLU A 1 80 ? -0.155 4.567 14.433 1.00 88.69 80 GLU A N 1
ATOM 597 C CA . GLU A 1 80 ? 0.194 3.150 14.318 1.00 88.69 80 GLU A CA 1
ATOM 598 C C . GLU A 1 80 ? 0.550 2.812 12.869 1.00 88.69 80 GLU A C 1
ATOM 600 O O . GLU A 1 80 ? -0.0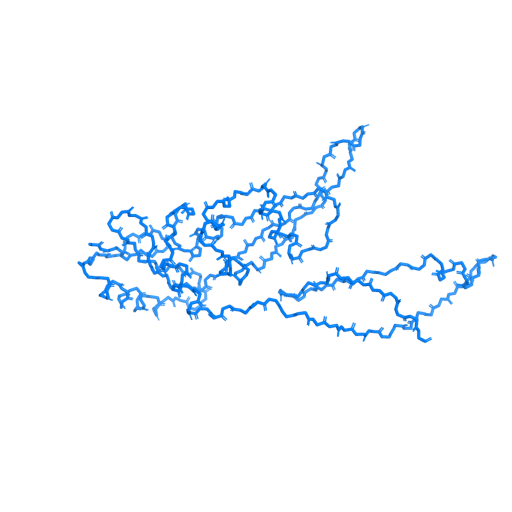79 3.307 11.935 1.00 88.69 80 GLU A O 1
ATOM 605 N N . GLU A 1 81 ? 1.564 1.971 12.680 1.00 91.25 81 GLU A N 1
ATOM 606 C CA . GLU A 1 81 ? 1.990 1.505 11.358 1.00 91.25 81 GLU A CA 1
ATOM 607 C C . GLU A 1 81 ? 1.335 0.167 11.006 1.00 91.25 81 GLU A C 1
ATOM 609 O O . GLU A 1 81 ? 1.059 -0.663 11.879 1.00 91.25 81 GLU A O 1
ATOM 614 N N . PHE A 1 82 ? 1.109 -0.068 9.715 1.00 87.06 82 PHE A N 1
ATOM 615 C CA . PHE A 1 82 ? 0.506 -1.298 9.215 1.00 87.06 82 PHE A CA 1
ATOM 616 C C . PHE A 1 82 ? 1.053 -1.697 7.841 1.00 87.06 82 PHE A C 1
ATOM 618 O O . PHE A 1 82 ? 1.422 -0.859 7.026 1.00 87.06 82 PHE A O 1
ATOM 625 N N . ASP A 1 83 ? 1.087 -3.005 7.574 1.00 90.69 83 ASP A N 1
ATOM 626 C CA . ASP A 1 83 ? 1.470 -3.557 6.270 1.00 90.69 83 ASP A CA 1
ATOM 627 C C . ASP A 1 83 ? 0.251 -3.553 5.335 1.00 90.69 83 ASP A C 1
ATOM 629 O O . ASP A 1 83 ? -0.666 -4.366 5.491 1.00 90.69 83 ASP A O 1
ATOM 633 N N . ALA A 1 84 ? 0.245 -2.623 4.381 1.00 90.75 84 ALA A N 1
ATOM 634 C CA . ALA A 1 84 ? -0.807 -2.415 3.390 1.00 90.75 84 ALA A CA 1
ATOM 635 C C . ALA A 1 84 ? -0.532 -3.143 2.062 1.00 90.75 84 ALA A C 1
ATOM 637 O O . ALA A 1 84 ? -1.331 -3.034 1.131 1.00 90.75 84 ALA A O 1
ATOM 638 N N . THR A 1 85 ? 0.582 -3.882 1.951 1.00 92.69 85 THR A N 1
ATOM 639 C CA . THR A 1 85 ? 1.086 -4.424 0.674 1.00 92.69 85 THR A CA 1
ATOM 640 C C . THR A 1 85 ? 0.017 -5.185 -0.102 1.00 92.69 85 THR A C 1
ATOM 642 O O . THR A 1 85 ? -0.254 -4.881 -1.260 1.00 92.69 85 THR A O 1
ATOM 645 N N . ASP A 1 86 ? -0.620 -6.167 0.534 1.00 90.19 86 ASP A N 1
ATOM 646 C CA . ASP A 1 86 ? -1.588 -7.019 -0.156 1.00 90.19 86 ASP A CA 1
ATOM 647 C C . ASP A 1 86 ? -2.881 -6.257 -0.488 1.00 90.19 86 ASP A C 1
ATOM 649 O O . ASP A 1 86 ? -3.458 -6.491 -1.546 1.00 90.19 86 ASP A O 1
ATOM 653 N N . HIS A 1 87 ? -3.309 -5.321 0.368 1.00 89.19 87 HIS A N 1
ATOM 654 C CA . HIS A 1 87 ? -4.484 -4.485 0.115 1.00 89.19 87 HIS A CA 1
ATOM 655 C C . HIS A 1 87 ? -4.270 -3.600 -1.117 1.00 89.19 87 HIS A C 1
ATOM 657 O O . HIS A 1 87 ? -5.068 -3.642 -2.050 1.00 89.19 87 HIS A O 1
ATOM 663 N N . VAL A 1 88 ? -3.149 -2.875 -1.166 1.00 92.12 88 VAL A N 1
ATOM 664 C CA . VAL A 1 88 ? -2.813 -1.979 -2.281 1.00 92.12 88 VAL A CA 1
ATOM 665 C C . VAL A 1 88 ? -2.664 -2.751 -3.591 1.00 92.12 88 VAL A C 1
ATOM 667 O O . VAL A 1 88 ? -3.186 -2.331 -4.621 1.00 92.12 88 VAL A O 1
ATOM 670 N N . LEU A 1 89 ? -2.012 -3.918 -3.573 1.00 94.69 89 LEU A N 1
ATOM 671 C CA . LEU A 1 89 ? -1.858 -4.739 -4.778 1.00 94.69 89 LEU A CA 1
ATOM 672 C C . LEU A 1 89 ? -3.181 -5.327 -5.293 1.00 94.69 89 LEU A C 1
ATOM 674 O O . LEU A 1 89 ? -3.231 -5.784 -6.440 1.00 94.69 89 LEU A O 1
ATOM 678 N N . LEU A 1 90 ? -4.237 -5.342 -4.477 1.00 92.19 90 LEU A N 1
ATOM 679 C CA . LEU A 1 90 ? -5.574 -5.799 -4.856 1.00 92.19 90 LEU A CA 1
ATOM 680 C C . LEU A 1 90 ? -6.488 -4.680 -5.374 1.00 92.19 90 LEU A C 1
ATOM 682 O O . LEU A 1 90 ? -7.521 -5.015 -5.948 1.00 92.19 90 LEU A O 1
ATOM 686 N N . LEU A 1 91 ? -6.103 -3.406 -5.238 1.00 92.06 91 LEU A N 1
ATOM 687 C CA . LEU A 1 91 ? -6.845 -2.275 -5.804 1.00 92.06 91 LEU A CA 1
ATOM 688 C C . LEU A 1 91 ? -6.881 -2.329 -7.336 1.00 92.06 91 LEU A C 1
ATOM 690 O O . LEU A 1 91 ? -5.998 -2.910 -7.990 1.00 92.06 91 LEU A O 1
ATOM 694 N N . ASP A 1 92 ? -7.878 -1.676 -7.922 1.00 94.38 92 ASP A N 1
ATOM 695 C CA . ASP A 1 92 ? -7.853 -1.376 -9.345 1.00 94.38 92 ASP A CA 1
ATOM 696 C C . ASP A 1 92 ? -6.841 -0.261 -9.638 1.00 94.38 92 ASP A C 1
ATOM 698 O O . ASP A 1 92 ? -6.590 0.629 -8.827 1.00 94.38 92 ASP A O 1
ATOM 702 N N . HIS A 1 93 ? -6.256 -0.279 -10.840 1.00 96.31 93 HIS A N 1
ATOM 703 C CA . HIS A 1 93 ? -5.240 0.710 -11.228 1.00 96.31 93 HIS A CA 1
ATOM 704 C C . HIS A 1 93 ? -5.752 2.154 -11.114 1.00 96.31 93 HIS A C 1
ATOM 706 O O . HIS A 1 93 ? -5.038 3.020 -10.620 1.00 96.31 93 HIS A O 1
ATOM 712 N N . ALA A 1 94 ? -7.006 2.396 -11.506 1.00 94.94 94 ALA A N 1
ATOM 713 C CA . ALA A 1 94 ? -7.627 3.714 -11.412 1.00 94.94 94 ALA A CA 1
ATOM 714 C C . ALA A 1 94 ? -7.820 4.187 -9.961 1.00 94.94 94 ALA A C 1
ATOM 716 O O . ALA A 1 94 ? -7.778 5.387 -9.704 1.00 94.94 94 ALA A O 1
ATOM 717 N N . GLU A 1 95 ? -8.038 3.261 -9.025 1.00 93.44 95 GLU A N 1
ATOM 718 C CA . GLU A 1 95 ? -8.140 3.574 -7.598 1.00 93.44 95 GLU A CA 1
ATOM 719 C C . GLU A 1 95 ? -6.761 3.914 -7.039 1.00 93.44 95 GLU A C 1
ATOM 721 O O . GLU A 1 95 ? -6.610 4.948 -6.397 1.00 93.44 95 GLU A O 1
ATOM 726 N N . LEU A 1 96 ? -5.753 3.098 -7.373 1.00 94.12 96 LEU A N 1
ATOM 727 C CA . LEU A 1 96 ? -4.364 3.271 -6.951 1.00 94.12 96 LEU A CA 1
ATOM 728 C C . LEU A 1 96 ? -3.806 4.648 -7.326 1.00 94.12 96 LEU A C 1
ATOM 730 O O . LEU A 1 96 ? -3.281 5.353 -6.472 1.00 94.12 96 LEU A O 1
ATOM 734 N N . VAL A 1 97 ? -3.919 5.048 -8.596 1.00 94.69 97 VAL A N 1
ATOM 735 C CA . VAL A 1 97 ? -3.343 6.323 -9.068 1.00 94.69 97 VAL A CA 1
ATOM 736 C C . VAL A 1 97 ? -4.097 7.553 -8.565 1.00 94.69 97 VAL A C 1
ATOM 738 O O . VAL A 1 97 ? -3.584 8.660 -8.665 1.00 94.69 97 VAL A O 1
ATOM 741 N N . ALA A 1 98 ? -5.313 7.368 -8.048 1.00 93.31 98 ALA A N 1
ATOM 742 C CA . ALA A 1 98 ? -6.147 8.433 -7.506 1.00 93.31 98 ALA A CA 1
ATOM 743 C C . ALA A 1 98 ? -6.060 8.539 -5.973 1.00 93.31 98 ALA A C 1
ATOM 745 O O . ALA A 1 98 ? -6.856 9.270 -5.383 1.00 93.31 98 ALA A O 1
ATOM 746 N N . MET A 1 99 ? -5.166 7.787 -5.323 1.00 92.44 99 MET A N 1
ATOM 747 C CA . MET A 1 99 ? -4.936 7.901 -3.884 1.00 92.44 99 MET A CA 1
ATOM 748 C C . MET A 1 99 ? -4.219 9.213 -3.558 1.00 92.44 99 MET A C 1
ATOM 750 O O . MET A 1 99 ? -3.278 9.611 -4.242 1.00 92.44 99 MET A O 1
ATOM 754 N N . VAL A 1 100 ? -4.667 9.862 -2.488 1.00 91.31 100 VAL A N 1
ATOM 755 C CA . VAL A 1 100 ? -4.075 11.078 -1.930 1.00 91.31 100 VAL A CA 1
ATOM 756 C C . VAL A 1 100 ? -4.120 10.929 -0.417 1.00 91.31 100 VAL A C 1
ATOM 758 O O . VAL A 1 100 ? -5.192 10.684 0.128 1.00 91.31 100 VAL A O 1
ATOM 761 N N . ASP A 1 101 ? -2.965 11.030 0.242 1.00 89.62 101 ASP A N 1
ATOM 762 C CA . ASP A 1 101 ? -2.871 10.887 1.698 1.00 89.62 101 ASP A CA 1
ATOM 763 C C . ASP A 1 101 ? -3.765 11.904 2.426 1.00 89.62 101 ASP A C 1
ATOM 765 O O . ASP A 1 101 ? -3.884 13.062 2.018 1.00 89.62 101 ASP A O 1
ATOM 769 N N . GLY A 1 102 ? -4.390 11.451 3.513 1.00 77.94 102 GLY A N 1
ATOM 770 C CA . GLY A 1 102 ? -5.329 12.240 4.312 1.00 77.94 102 GLY A CA 1
ATOM 771 C C . GLY A 1 102 ? -6.688 12.506 3.659 1.00 77.94 102 GLY A C 1
ATOM 772 O O . GLY A 1 102 ? -7.444 13.350 4.143 1.00 77.94 102 GLY A O 1
ATOM 773 N N . GLU A 1 103 ? -7.021 11.793 2.580 1.00 86.69 103 GLU A N 1
ATOM 774 C CA . GLU A 1 103 ? -8.373 11.761 2.025 1.00 86.69 103 GLU A CA 1
ATOM 775 C C . GLU A 1 103 ? -9.137 10.494 2.434 1.00 86.69 103 GLU A C 1
ATOM 777 O O . GLU A 1 103 ? -8.559 9.473 2.817 1.00 86.69 103 GLU A O 1
ATOM 782 N N . GLU A 1 104 ? -10.465 10.537 2.275 1.00 80.00 104 GLU A N 1
ATOM 783 C CA . GLU A 1 104 ? -11.392 9.462 2.660 1.00 80.00 104 GLU A CA 1
ATOM 784 C C . GLU A 1 104 ? -10.963 8.089 2.118 1.00 80.00 104 GLU A C 1
ATOM 786 O O . GLU A 1 104 ? -11.028 7.094 2.828 1.00 80.00 104 GLU A O 1
ATOM 791 N N . ARG A 1 105 ? -10.433 8.027 0.891 1.00 81.38 105 ARG A N 1
ATOM 792 C CA . ARG A 1 105 ? -9.966 6.770 0.284 1.00 81.38 105 ARG A CA 1
ATOM 793 C C . ARG A 1 105 ? -8.729 6.191 0.957 1.00 81.38 105 ARG A C 1
ATOM 795 O O . ARG A 1 105 ? -8.644 4.983 1.150 1.00 81.38 105 ARG A O 1
ATOM 802 N N . THR A 1 106 ? -7.747 7.021 1.297 1.00 81.50 106 THR A N 1
ATOM 803 C CA . THR A 1 106 ? -6.586 6.545 2.060 1.00 81.50 106 THR A CA 1
ATOM 804 C C . THR A 1 106 ? -6.992 6.185 3.479 1.00 81.50 106 THR A C 1
ATOM 806 O O . THR A 1 106 ? -6.500 5.197 4.019 1.00 81.50 106 THR A O 1
ATOM 809 N N . ASP A 1 107 ? -7.957 6.905 4.051 1.00 83.12 107 ASP A N 1
ATOM 810 C CA . ASP A 1 107 ? -8.526 6.566 5.349 1.00 83.12 107 ASP A CA 1
ATOM 811 C C . ASP A 1 107 ? -9.263 5.236 5.324 1.00 83.12 107 ASP A C 1
ATOM 813 O O . ASP A 1 107 ? -9.132 4.474 6.273 1.00 83.12 107 ASP A O 1
ATOM 817 N N . GLU A 1 108 ? -9.952 4.884 4.240 1.00 82.88 108 GLU A N 1
ATOM 818 C CA . GLU A 1 108 ? -10.528 3.550 4.057 1.00 82.88 108 GLU A CA 1
ATOM 819 C C . GLU A 1 108 ? -9.457 2.456 4.073 1.00 82.88 108 GLU A C 1
ATOM 821 O O . GLU A 1 108 ? -9.700 1.392 4.645 1.00 82.88 108 GLU A O 1
ATOM 826 N N . VAL A 1 109 ? -8.263 2.716 3.523 1.00 82.06 109 VAL A N 1
ATOM 827 C CA . VAL A 1 109 ? -7.121 1.799 3.644 1.00 82.06 109 VAL A CA 1
ATOM 828 C C . VAL A 1 109 ? -6.731 1.666 5.113 1.00 82.06 109 VAL A C 1
ATOM 830 O O . VAL A 1 109 ? -6.722 0.556 5.628 1.00 82.06 109 VAL A O 1
ATOM 833 N N . GLY A 1 110 ? -6.491 2.755 5.845 1.00 80.44 110 GLY A N 1
ATOM 834 C CA . GLY A 1 110 ? -6.150 2.683 7.273 1.00 80.44 110 GLY A CA 1
ATOM 835 C C . GLY A 1 110 ? -7.238 2.015 8.123 1.00 80.44 110 GLY A C 1
ATOM 836 O O . GLY A 1 110 ? -6.982 1.088 8.897 1.00 80.44 110 GLY A O 1
ATOM 837 N N . LEU A 1 111 ? -8.492 2.395 7.904 1.00 82.31 111 LEU A N 1
ATOM 838 C CA . LEU A 1 111 ? -9.677 1.796 8.509 1.00 82.31 111 LEU A CA 1
ATOM 839 C C . LEU A 1 111 ? -9.909 0.363 8.038 1.00 82.31 111 LEU A C 1
ATOM 841 O O . LEU A 1 111 ? -10.686 -0.338 8.676 1.00 82.31 111 LEU A O 1
ATOM 845 N N . ALA A 1 112 ? -9.260 -0.128 6.977 1.00 76.81 112 ALA A N 1
ATOM 846 C CA . ALA A 1 112 ? -9.236 -1.547 6.635 1.00 76.81 112 ALA A CA 1
ATOM 847 C C . ALA A 1 112 ? -8.397 -2.357 7.636 1.00 76.81 112 ALA A C 1
ATOM 849 O O . ALA A 1 112 ? -8.645 -3.558 7.769 1.00 76.81 112 ALA A O 1
ATOM 850 N N . HIS A 1 113 ? -7.487 -1.710 8.374 1.00 75.94 113 HIS A N 1
ATOM 851 C CA . HIS A 1 113 ? -6.551 -2.320 9.321 1.00 75.94 113 HIS A CA 1
ATOM 852 C C . HIS A 1 113 ? -6.864 -2.013 10.795 1.00 75.94 113 HIS A C 1
ATOM 854 O O . HIS A 1 113 ? -6.630 -2.877 11.641 1.00 75.94 113 HIS A O 1
ATOM 860 N N . PHE A 1 114 ? -7.467 -0.862 11.111 1.00 78.25 114 PHE A N 1
ATOM 861 C CA . PHE A 1 114 ? -7.783 -0.454 12.487 1.00 78.25 114 PHE A CA 1
ATOM 862 C C . PHE A 1 114 ? -9.292 -0.348 12.753 1.00 78.25 114 PHE A C 1
ATOM 864 O O . PHE A 1 114 ? -10.069 0.051 11.888 1.00 78.25 114 PHE A O 1
ATOM 871 N N . ASP A 1 115 ? -9.720 -0.697 13.972 1.00 79.19 115 ASP A N 1
ATOM 872 C CA . ASP A 1 115 ? -11.062 -0.374 14.477 1.00 79.19 115 ASP A CA 1
ATOM 873 C C . ASP A 1 115 ? -11.012 0.985 15.190 1.00 79.19 115 ASP A C 1
ATOM 875 O O . ASP A 1 115 ? -10.612 1.090 16.352 1.00 79.19 115 ASP A O 1
ATOM 879 N N . TRP A 1 116 ? -11.331 2.050 14.451 1.00 82.88 116 TRP A N 1
ATOM 880 C CA . TRP A 1 116 ? -11.354 3.422 14.951 1.00 82.88 116 TRP A CA 1
ATOM 881 C C . TRP A 1 116 ? -12.632 4.121 14.500 1.00 82.88 116 TRP A C 1
ATOM 883 O O . TRP A 1 116 ? -13.014 4.051 13.336 1.00 82.88 116 TRP A O 1
ATOM 893 N N . ARG A 1 117 ? -13.306 4.791 15.440 1.00 81.44 117 ARG A N 1
ATOM 894 C CA . ARG A 1 117 ? -14.579 5.496 15.196 1.00 81.44 117 ARG A CA 1
ATOM 895 C C . ARG A 1 117 ? -14.463 7.019 15.301 1.00 81.44 117 ARG A C 1
ATOM 897 O O . ARG A 1 117 ? -15.467 7.715 15.168 1.00 81.44 117 ARG A O 1
ATOM 904 N N . GLY A 1 118 ? -13.270 7.527 15.609 1.00 85.19 118 GLY A N 1
ATOM 905 C CA . GLY A 1 118 ? -12.974 8.958 15.651 1.00 85.19 118 GLY A CA 1
ATOM 906 C C . GLY A 1 118 ? -12.439 9.473 14.312 1.00 85.19 118 GLY A C 1
ATOM 907 O O . GLY A 1 118 ? -12.280 8.682 13.383 1.00 85.19 118 GLY A O 1
ATOM 908 N N . PRO A 1 119 ? -12.133 10.779 14.211 1.00 89.50 119 PRO A N 1
ATOM 909 C CA . PRO A 1 119 ? -11.379 11.303 13.079 1.00 89.50 119 PRO A CA 1
ATOM 910 C C . PRO A 1 119 ? -10.030 10.579 12.950 1.00 89.50 119 PRO A C 1
ATOM 912 O O . PRO A 1 119 ? -9.445 10.132 13.945 1.00 89.50 119 PRO A O 1
ATOM 915 N N . SER A 1 120 ? -9.557 10.431 11.723 1.00 90.25 120 SER A N 1
ATOM 916 C CA . SER A 1 120 ? -8.299 9.763 11.414 1.00 90.25 120 SER A CA 1
ATOM 917 C C . SER A 1 120 ? -7.683 10.331 10.149 1.00 90.25 120 SER A C 1
ATOM 919 O O . SER A 1 120 ? -8.373 10.986 9.379 1.00 90.25 120 SER A O 1
ATOM 921 N N . GLU A 1 121 ? -6.399 10.056 9.960 1.00 92.50 121 GLU A N 1
ATOM 922 C CA . GLU A 1 121 ? -5.659 10.389 8.749 1.00 92.50 121 GLU A CA 1
ATOM 923 C C . GLU A 1 121 ? -4.710 9.235 8.420 1.00 92.50 121 GLU A C 1
ATOM 925 O O . GLU A 1 121 ? -3.996 8.747 9.303 1.00 92.50 121 GLU A O 1
ATOM 930 N N . THR A 1 122 ? -4.693 8.796 7.166 1.00 92.69 122 THR A N 1
ATOM 931 C CA . THR A 1 122 ? -3.800 7.736 6.689 1.00 92.69 122 THR A CA 1
ATOM 932 C C . THR A 1 122 ? -2.797 8.279 5.689 1.00 92.69 122 THR A C 1
ATOM 934 O O . THR A 1 122 ? -3.183 8.906 4.704 1.00 92.69 122 THR A O 1
ATOM 937 N N . ALA A 1 123 ? -1.519 7.967 5.910 1.00 95.19 123 ALA A N 1
ATOM 938 C CA . ALA A 1 123 ? -0.452 8.223 4.950 1.00 95.19 123 ALA A CA 1
ATOM 939 C C . ALA A 1 123 ? 0.186 6.908 4.485 1.00 95.19 123 ALA A C 1
ATOM 941 O O . ALA A 1 123 ? 0.643 6.107 5.304 1.00 95.19 123 ALA A O 1
ATOM 942 N N . VAL A 1 124 ? 0.187 6.671 3.174 1.00 95.31 124 VAL A N 1
ATOM 943 C CA . VAL A 1 124 ? 0.671 5.436 2.534 1.00 95.31 124 VAL A CA 1
ATOM 944 C C . VAL A 1 124 ? 1.265 5.679 1.140 1.00 95.31 124 VAL A C 1
ATOM 946 O O . VAL A 1 124 ? 2.043 4.850 0.667 1.00 95.31 124 VAL A O 1
ATOM 949 N N . CYS A 1 125 ? 0.950 6.802 0.481 1.00 96.56 125 CYS A N 1
ATOM 950 C CA . CYS A 1 125 ? 1.309 7.051 -0.918 1.00 96.56 125 CYS A CA 1
ATOM 951 C C . CYS A 1 125 ? 2.824 7.004 -1.173 1.00 96.56 125 CYS A C 1
ATOM 953 O O . CYS A 1 125 ? 3.256 6.386 -2.145 1.00 96.56 125 CYS A O 1
ATOM 955 N N . GLU A 1 126 ? 3.641 7.576 -0.284 1.00 96.25 126 GLU A N 1
ATOM 956 C CA . GLU A 1 126 ? 5.109 7.527 -0.400 1.00 96.25 126 GLU A CA 1
ATOM 957 C C . GLU A 1 126 ? 5.634 6.084 -0.382 1.00 96.25 126 GLU A C 1
ATOM 959 O O . GLU A 1 126 ? 6.449 5.698 -1.218 1.00 96.25 126 GLU A O 1
ATOM 964 N N . SER A 1 127 ? 5.100 5.241 0.506 1.00 96.81 127 SER A N 1
ATOM 965 C CA . SER A 1 127 ? 5.508 3.837 0.592 1.00 96.81 127 SER A CA 1
ATOM 966 C C . SER A 1 127 ? 5.096 3.030 -0.647 1.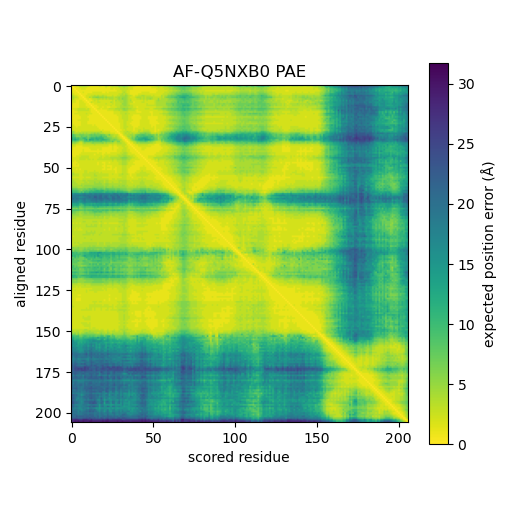00 96.81 127 SER A C 1
ATOM 968 O O . SER A 1 127 ? 5.813 2.118 -1.065 1.00 96.81 127 SER A O 1
ATOM 970 N N . ILE A 1 128 ? 3.974 3.385 -1.283 1.00 97.25 128 ILE A N 1
ATOM 971 C CA . ILE A 1 128 ? 3.573 2.816 -2.577 1.00 97.25 128 ILE A CA 1
ATOM 972 C C . ILE A 1 128 ? 4.581 3.220 -3.661 1.00 97.25 128 ILE A C 1
ATOM 974 O O . ILE A 1 128 ? 5.055 2.358 -4.403 1.00 97.25 128 ILE A O 1
ATOM 978 N N . CYS A 1 129 ? 4.942 4.501 -3.741 1.00 97.44 129 CYS A N 1
ATOM 979 C CA . CYS A 1 129 ? 5.942 4.996 -4.688 1.00 97.44 129 CYS A CA 1
ATOM 980 C C . CYS A 1 129 ? 7.285 4.265 -4.531 1.00 97.44 129 CYS A C 1
ATOM 982 O O . CYS A 1 129 ? 7.820 3.743 -5.511 1.00 97.44 129 CYS A O 1
ATOM 984 N N . ASP A 1 130 ? 7.769 4.112 -3.299 1.00 97.00 130 ASP A N 1
ATOM 985 C CA . ASP A 1 130 ? 8.989 3.369 -2.970 1.00 97.00 130 ASP A CA 1
ATOM 986 C C . ASP A 1 130 ? 8.919 1.889 -3.373 1.00 97.00 130 ASP A C 1
ATOM 988 O O . ASP A 1 130 ? 9.890 1.317 -3.886 1.00 97.00 130 ASP A O 1
ATOM 992 N N . TYR A 1 131 ? 7.764 1.254 -3.165 1.00 97.50 131 TYR A N 1
ATOM 993 C CA . TYR A 1 131 ? 7.529 -0.127 -3.573 1.00 97.50 131 TYR A CA 1
ATOM 994 C C . TYR A 1 131 ? 7.627 -0.292 -5.092 1.00 97.50 131 TYR A C 1
ATOM 996 O O . TYR A 1 131 ? 8.234 -1.252 -5.562 1.00 97.50 131 TYR A O 1
ATOM 1004 N N . PHE A 1 132 ? 7.064 0.643 -5.864 1.00 97.69 132 PHE A N 1
ATOM 1005 C CA . PHE A 1 132 ? 7.104 0.623 -7.330 1.00 97.69 132 PHE A CA 1
ATOM 1006 C C . PHE A 1 132 ? 8.366 1.255 -7.933 1.00 97.69 132 PHE A C 1
ATOM 1008 O O . PHE A 1 132 ? 8.602 1.101 -9.133 1.00 97.69 132 PHE A O 1
ATOM 1015 N N . GLY A 1 133 ? 9.185 1.919 -7.114 1.00 96.00 133 GLY A N 1
ATOM 1016 C CA . GLY A 1 133 ? 10.406 2.598 -7.535 1.00 96.00 133 GLY A CA 1
ATOM 1017 C C . GLY A 1 133 ? 10.111 3.803 -8.421 1.00 96.00 133 GLY A C 1
ATOM 1018 O O . GLY A 1 133 ? 10.808 4.001 -9.410 1.00 96.00 133 GLY A O 1
ATOM 1019 N N . VAL A 1 134 ? 9.054 4.550 -8.098 1.00 96.62 134 VAL A N 1
ATOM 1020 C CA . VAL A 1 134 ? 8.580 5.736 -8.827 1.00 96.62 134 VAL A CA 1
ATOM 1021 C C . VAL A 1 134 ? 8.508 6.943 -7.891 1.00 96.62 134 VAL A C 1
ATOM 1023 O O . VAL A 1 134 ? 8.606 6.791 -6.679 1.00 96.62 134 VAL A O 1
ATOM 1026 N N . GLN A 1 135 ? 8.339 8.147 -8.437 1.00 95.12 135 GLN A N 1
ATOM 1027 C CA . GLN A 1 135 ? 8.176 9.375 -7.647 1.00 95.12 135 GLN A CA 1
ATOM 1028 C C . GLN A 1 135 ? 6.703 9.697 -7.388 1.00 95.12 135 GLN A C 1
ATOM 1030 O O . GLN A 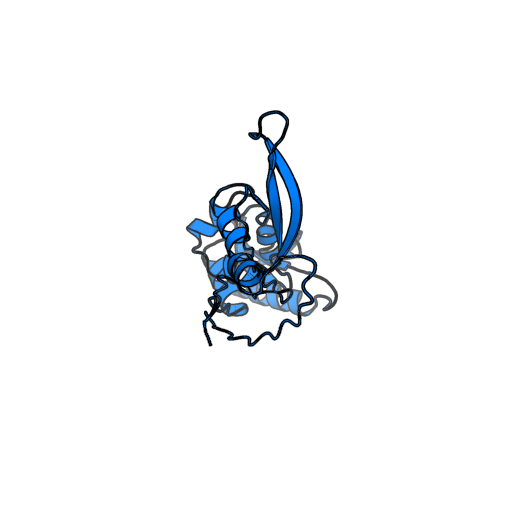1 135 ? 6.353 10.194 -6.321 1.00 95.12 135 GLN A O 1
ATOM 1035 N N . GLU A 1 136 ? 5.840 9.393 -8.354 1.00 96.06 136 GLU A N 1
ATOM 1036 C CA . GLU A 1 136 ? 4.414 9.706 -8.312 1.00 96.06 136 GLU A CA 1
ATOM 1037 C C . GLU A 1 136 ? 3.579 8.470 -8.660 1.00 96.06 136 GLU A C 1
ATOM 1039 O O . GLU A 1 136 ? 3.935 7.689 -9.547 1.00 96.06 136 GLU A O 1
ATOM 1044 N N . LEU A 1 137 ? 2.421 8.318 -8.009 1.00 96.75 137 LEU A N 1
ATOM 1045 C CA . LEU A 1 137 ? 1.526 7.175 -8.223 1.00 96.75 137 LEU A CA 1
ATOM 1046 C C . LEU A 1 137 ? 1.075 7.046 -9.680 1.00 96.75 137 LEU A C 1
ATOM 1048 O O . LEU A 1 137 ? 0.957 5.938 -10.199 1.00 96.75 137 LEU A O 1
ATOM 1052 N N . GLU A 1 138 ? 0.895 8.170 -10.378 1.00 97.06 138 GLU A N 1
ATOM 1053 C CA . GLU A 1 138 ? 0.518 8.188 -11.791 1.00 97.06 138 GLU A CA 1
ATOM 1054 C C . GLU A 1 138 ? 1.537 7.479 -12.694 1.00 97.06 138 GLU A C 1
ATOM 1056 O O . GLU A 1 138 ? 1.189 7.049 -13.797 1.00 97.06 138 GLU A O 1
ATOM 1061 N N . GLN A 1 139 ? 2.798 7.354 -12.272 1.00 97.69 139 GLN A N 1
ATOM 1062 C CA . GLN A 1 139 ? 3.843 6.666 -13.034 1.00 97.69 139 GLN A CA 1
ATOM 1063 C C . GLN A 1 139 ? 3.686 5.143 -13.005 1.00 97.69 139 GLN A C 1
ATOM 1065 O O . GLN A 1 139 ? 4.269 4.458 -13.845 1.00 97.69 139 GLN A O 1
ATOM 1070 N N . ILE A 1 140 ? 2.887 4.595 -12.091 1.00 98.12 140 ILE A N 1
ATOM 1071 C CA . ILE A 1 140 ? 2.592 3.165 -12.036 1.00 98.12 140 ILE A CA 1
ATOM 1072 C C . ILE A 1 140 ? 1.659 2.838 -13.201 1.00 98.12 140 ILE A C 1
ATOM 1074 O O . ILE A 1 140 ? 0.568 3.394 -13.300 1.00 98.12 140 ILE A O 1
ATOM 1078 N N . SER A 1 141 ? 2.066 1.946 -14.104 1.00 97.88 141 SER A N 1
ATOM 1079 C CA . SER A 1 141 ? 1.185 1.468 -15.178 1.00 97.88 141 SER A CA 1
ATOM 1080 C C . SER A 1 141 ? 0.287 0.308 -14.716 1.00 97.88 141 SER A C 1
ATOM 1082 O O . SER A 1 141 ? 0.616 -0.385 -13.743 1.00 97.88 141 SER A O 1
ATOM 1084 N N . PRO A 1 142 ? -0.819 0.028 -15.433 1.00 97.75 142 PRO A N 1
ATOM 1085 C CA . PRO A 1 142 ? -1.593 -1.195 -15.230 1.00 97.75 142 PRO A CA 1
ATOM 1086 C C . PRO A 1 142 ? -0.736 -2.466 -15.334 1.00 97.75 142 PRO A C 1
ATOM 1088 O O . PRO A 1 142 ? -0.934 -3.419 -14.576 1.00 97.75 142 PRO A O 1
ATOM 1091 N N . GLU A 1 143 ? 0.241 -2.479 -16.244 1.00 96.69 143 GLU A N 1
ATOM 1092 C CA . GLU A 1 143 ? 1.164 -3.592 -16.454 1.00 96.69 143 GLU A CA 1
ATOM 1093 C C . GLU A 1 143 ? 2.051 -3.822 -15.228 1.00 96.69 143 GLU A C 1
ATOM 1095 O O . GLU A 1 143 ? 2.174 -4.963 -14.781 1.00 96.69 143 GLU A O 1
ATOM 1100 N N . ALA A 1 144 ? 2.597 -2.758 -14.629 1.00 97.19 144 ALA A N 1
ATOM 1101 C CA . ALA A 1 144 ? 3.403 -2.861 -13.413 1.00 97.19 144 ALA A CA 1
ATOM 1102 C C . ALA A 1 144 ? 2.593 -3.389 -12.228 1.00 97.19 144 ALA A C 1
ATOM 1104 O O . ALA A 1 144 ? 3.069 -4.270 -11.507 1.00 97.19 144 ALA A O 1
ATOM 1105 N N . LEU A 1 145 ? 1.358 -2.909 -12.047 1.00 97.38 145 LEU A N 1
ATOM 1106 C CA . LEU A 1 145 ? 0.472 -3.407 -10.993 1.00 97.38 145 LEU A CA 1
ATOM 1107 C C . LEU A 1 145 ? 0.155 -4.896 -11.193 1.00 97.38 145 LEU A C 1
ATOM 1109 O O . LEU A 1 145 ? 0.258 -5.690 -10.255 1.00 97.38 145 LEU A O 1
ATOM 1113 N N . SER A 1 146 ? -0.164 -5.305 -12.425 1.00 96.12 146 SER A N 1
ATOM 1114 C CA . SER A 1 146 ? -0.391 -6.715 -12.760 1.00 96.12 146 SER A CA 1
ATOM 1115 C C . SER A 1 146 ? 0.862 -7.569 -12.542 1.00 96.12 146 SER A C 1
ATOM 1117 O O . SER A 1 146 ? 0.760 -8.700 -12.062 1.00 96.12 146 SER A O 1
ATOM 1119 N N . PHE A 1 147 ? 2.043 -7.048 -12.878 1.00 95.38 147 PHE A N 1
ATOM 1120 C CA . PHE A 1 147 ? 3.323 -7.727 -12.690 1.00 95.38 147 PHE A CA 1
ATOM 1121 C C . PHE A 1 147 ? 3.623 -7.951 -11.203 1.00 95.38 147 PHE A C 1
ATOM 1123 O O . PHE A 1 147 ? 3.900 -9.080 -10.788 1.00 95.38 147 PHE A O 1
ATOM 1130 N N . ALA A 1 148 ? 3.492 -6.903 -10.384 1.00 96.25 148 ALA A N 1
ATOM 1131 C CA . ALA A 1 148 ? 3.663 -6.975 -8.935 1.00 96.25 148 ALA A CA 1
ATOM 1132 C C . ALA A 1 148 ? 2.687 -7.979 -8.304 1.00 96.25 148 ALA A C 1
ATOM 1134 O O . ALA A 1 148 ? 3.093 -8.848 -7.526 1.00 96.25 148 ALA A O 1
ATOM 1135 N N . ARG A 1 149 ? 1.410 -7.932 -8.709 1.00 95.31 149 ARG A N 1
ATOM 1136 C CA . ARG A 1 149 ? 0.369 -8.869 -8.266 1.00 95.31 149 ARG A CA 1
ATOM 1137 C C . ARG A 1 149 ? 0.720 -10.316 -8.610 1.00 95.31 149 ARG A C 1
ATOM 1139 O O . ARG A 1 149 ? 0.598 -11.185 -7.750 1.00 95.31 149 ARG A O 1
ATOM 1146 N N . ALA A 1 150 ? 1.192 -10.588 -9.827 1.00 92.38 150 ALA A N 1
ATOM 1147 C CA . ALA A 1 150 ? 1.586 -11.935 -10.239 1.00 92.38 150 ALA A CA 1
ATOM 1148 C C . ALA A 1 150 ? 2.770 -12.472 -9.416 1.00 92.38 150 ALA A C 1
ATOM 1150 O O . ALA A 1 150 ? 2.739 -13.621 -8.974 1.00 92.38 150 ALA A O 1
ATOM 1151 N N . ARG A 1 151 ? 3.785 -11.638 -9.152 1.00 91.31 151 ARG A N 1
ATOM 1152 C CA . ARG A 1 151 ? 4.962 -12.033 -8.360 1.00 91.31 151 ARG A CA 1
ATOM 1153 C C . ARG A 1 151 ? 4.638 -12.253 -6.887 1.00 91.31 151 ARG A C 1
ATOM 1155 O O . ARG A 1 151 ? 5.096 -13.232 -6.304 1.00 91.31 151 ARG A O 1
ATOM 1162 N N . ARG A 1 152 ? 3.858 -11.357 -6.279 1.00 89.00 152 ARG A N 1
ATOM 1163 C CA . ARG A 1 152 ? 3.506 -11.432 -4.855 1.00 89.00 152 ARG A CA 1
ATOM 1164 C C . ARG A 1 152 ? 2.432 -12.481 -4.571 1.00 89.00 152 ARG A C 1
ATOM 1166 O O . ARG A 1 152 ? 2.450 -13.073 -3.497 1.00 89.00 152 ARG A O 1
ATOM 1173 N N . SER A 1 153 ? 1.524 -12.720 -5.521 1.00 88.56 153 SER A N 1
ATOM 1174 C CA . SER A 1 153 ? 0.324 -13.548 -5.337 1.00 88.56 153 SER A CA 1
ATOM 1175 C C . SER A 1 153 ? -0.487 -13.142 -4.089 1.00 88.56 153 SER A C 1
ATOM 1177 O O . SER A 1 153 ? -0.714 -13.985 -3.213 1.00 88.56 153 SER A O 1
ATOM 1179 N N . PRO A 1 154 ? -0.899 -11.858 -3.973 1.00 84.25 154 PRO A N 1
ATOM 1180 C CA . PRO A 1 154 ? -1.634 -11.373 -2.810 1.00 84.25 154 PRO A CA 1
ATOM 1181 C C . PRO A 1 154 ? -2.961 -12.122 -2.683 1.00 84.25 154 PRO A C 1
ATOM 1183 O O . PRO A 1 154 ? -3.581 -12.504 -3.682 1.00 84.25 154 PRO A O 1
ATOM 1186 N N . LYS A 1 155 ? -3.401 -12.347 -1.446 1.00 79.06 155 LYS A N 1
ATOM 1187 C CA . LYS A 1 155 ? -4.668 -13.025 -1.167 1.00 79.06 155 LYS A CA 1
ATOM 1188 C C . LYS A 1 155 ? -5.656 -12.021 -0.590 1.00 79.06 155 LYS A C 1
ATOM 1190 O O . LYS A 1 155 ? -5.265 -11.248 0.283 1.00 79.06 155 LYS A O 1
ATOM 1195 N N . PRO A 1 156 ? -6.925 -12.036 -1.033 1.00 77.19 156 PRO A N 1
ATOM 1196 C CA . PRO A 1 156 ? -7.944 -11.227 -0.387 1.00 77.19 156 PRO A CA 1
ATOM 1197 C C . PRO A 1 156 ? -8.073 -11.633 1.082 1.00 77.19 156 PRO A C 1
ATOM 1199 O O . PRO A 1 156 ? -7.784 -12.777 1.452 1.00 77.19 156 PRO A O 1
ATOM 1202 N N . ALA A 1 157 ? -8.531 -10.696 1.911 1.00 71.69 157 ALA A N 1
ATOM 1203 C CA . ALA A 1 157 ? -8.822 -10.981 3.306 1.00 71.69 157 ALA A CA 1
ATOM 1204 C C . ALA A 1 157 ? -9.823 -12.144 3.406 1.00 71.69 157 ALA A C 1
ATOM 1206 O O . ALA A 1 157 ? -10.864 -12.145 2.749 1.00 71.69 157 ALA A O 1
ATOM 1207 N N . VAL A 1 158 ? -9.492 -13.140 4.229 1.00 79.25 158 VAL A N 1
ATOM 1208 C CA . VAL A 1 158 ? -10.384 -14.263 4.526 1.00 79.25 158 VAL A CA 1
ATOM 1209 C C . VAL A 1 158 ? -11.015 -14.005 5.880 1.00 79.25 158 VAL A C 1
ATOM 1211 O O . VAL A 1 158 ? -10.317 -13.943 6.893 1.00 79.25 158 VAL A O 1
ATOM 1214 N N . GLU A 1 159 ? -12.335 -13.861 5.895 1.00 81.44 159 GLU A N 1
ATOM 1215 C CA . GLU A 1 159 ? -13.083 -13.715 7.136 1.00 81.44 159 GLU A CA 1
ATOM 1216 C C . GLU A 1 159 ? -13.030 -15.019 7.933 1.00 81.44 159 GLU A C 1
ATOM 1218 O O . GLU A 1 159 ? -13.318 -16.102 7.420 1.00 81.44 159 GLU A O 1
ATOM 1223 N N . GLN A 1 160 ? -12.634 -14.909 9.197 1.00 84.19 160 GLN A N 1
ATOM 1224 C CA . GLN A 1 160 ? -12.606 -16.020 10.134 1.00 84.19 160 GLN A CA 1
ATOM 1225 C C . GLN A 1 160 ? -13.226 -15.582 11.453 1.00 84.19 160 GLN A C 1
ATOM 1227 O O . GLN A 1 160 ? -12.975 -14.475 11.932 1.00 84.19 160 GLN A O 1
ATOM 1232 N N . THR A 1 161 ? -14.006 -16.477 12.049 1.00 86.19 161 THR A N 1
ATOM 1233 C CA . THR A 1 161 ? -14.596 -16.280 13.371 1.00 86.19 161 THR A CA 1
ATOM 1234 C C . THR A 1 161 ? -13.811 -17.093 14.387 1.00 86.19 161 THR A C 1
ATOM 1236 O O . THR A 1 161 ? -13.645 -18.303 14.234 1.00 86.19 161 THR A O 1
ATOM 1239 N N . LEU A 1 162 ? -13.341 -16.425 15.438 1.00 83.81 162 LEU A N 1
ATOM 1240 C CA . LEU A 1 162 ? -12.736 -17.058 16.602 1.00 83.81 162 LEU A CA 1
ATOM 1241 C C . LEU A 1 162 ? -13.680 -16.890 17.791 1.00 83.81 162 LEU A C 1
ATOM 1243 O O . LEU A 1 162 ? -13.921 -15.771 18.233 1.00 83.81 162 LEU A O 1
ATOM 1247 N N . THR A 1 163 ? -14.185 -17.999 18.327 1.00 86.12 163 THR A N 1
ATOM 1248 C CA . THR A 1 163 ? -14.959 -17.991 19.573 1.00 86.12 163 THR A CA 1
ATOM 1249 C C . THR A 1 163 ? -14.014 -18.176 20.754 1.00 86.12 163 THR A C 1
ATOM 1251 O O . THR A 1 163 ? -13.276 -19.160 20.821 1.00 86.12 163 THR A O 1
ATOM 1254 N N . LEU A 1 164 ? -14.042 -17.231 21.692 1.00 82.56 164 LEU A N 1
ATOM 1255 C CA . LEU A 1 164 ? -13.262 -17.274 22.926 1.00 82.56 164 LEU A CA 1
ATOM 1256 C C . LEU A 1 164 ? -14.204 -17.471 24.116 1.00 82.56 164 LEU A C 1
ATOM 1258 O O . LEU A 1 164 ? -15.195 -16.760 24.240 1.00 82.56 164 LEU A O 1
ATOM 1262 N N . SER A 1 165 ? -13.876 -18.399 25.016 1.00 84.31 165 SER A N 1
ATOM 1263 C CA . SER A 1 165 ? -14.537 -18.512 26.322 1.00 84.31 165 SER A CA 1
ATOM 1264 C C . SER A 1 165 ? -13.644 -17.886 27.385 1.00 84.31 165 SER A C 1
ATOM 1266 O O . SER A 1 165 ? -12.553 -18.388 27.661 1.00 84.31 165 SER A O 1
ATOM 1268 N N . ILE A 1 166 ? -14.097 -16.783 27.975 1.00 83.38 166 ILE A N 1
ATOM 1269 C CA . ILE A 1 166 ? -13.353 -16.029 28.98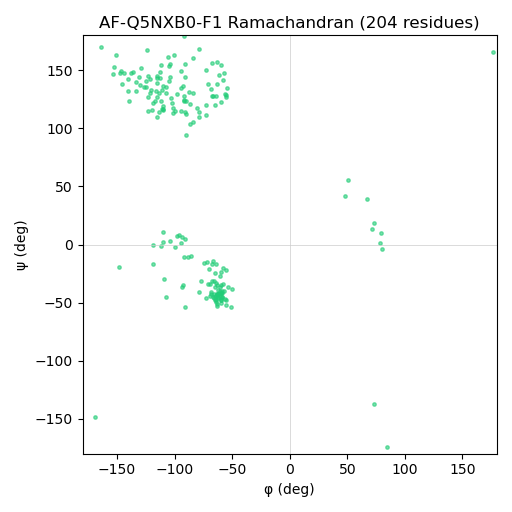7 1.00 83.38 166 ILE A CA 1
ATOM 1270 C C . ILE A 1 166 ? -14.022 -16.260 30.343 1.00 83.38 166 ILE A C 1
ATOM 1272 O O . ILE A 1 166 ? -15.234 -16.111 30.474 1.00 83.38 166 ILE A O 1
ATOM 1276 N N . LYS A 1 167 ? -13.234 -16.615 31.363 1.00 86.69 167 LYS A N 1
ATOM 1277 C CA . LYS A 1 167 ? -13.696 -16.655 32.755 1.00 86.69 167 LYS A CA 1
ATOM 1278 C C . LYS A 1 167 ? -13.189 -15.412 33.479 1.00 86.69 167 LYS A C 1
ATOM 1280 O O . LYS A 1 167 ? -11.980 -15.210 33.559 1.00 86.69 167 LYS A O 1
ATOM 1285 N N . VAL A 1 168 ? -14.105 -14.620 34.030 1.00 87.19 168 VAL A N 1
ATOM 1286 C CA . VAL A 1 168 ? -13.786 -13.432 34.829 1.00 87.19 168 VAL A CA 1
ATOM 1287 C C . VAL A 1 168 ? -14.170 -13.704 36.281 1.00 87.19 168 VAL A C 1
ATOM 1289 O O . VAL A 1 168 ? -15.336 -13.937 36.585 1.00 87.19 168 VAL A O 1
ATOM 1292 N N . ASP A 1 169 ? -13.184 -13.708 37.176 1.00 90.81 169 ASP A N 1
ATOM 1293 C CA . ASP A 1 169 ? -13.410 -13.823 38.618 1.00 90.81 169 ASP A CA 1
ATOM 1294 C C . ASP A 1 169 ? -13.467 -12.411 39.225 1.00 90.81 169 ASP A C 1
ATOM 1296 O O . ASP A 1 169 ? -12.474 -11.681 39.208 1.00 90.81 169 ASP A O 1
ATOM 1300 N N . VAL A 1 170 ? -14.632 -12.016 39.748 1.00 90.19 170 VAL A N 1
ATOM 1301 C CA . VAL A 1 170 ? -14.875 -10.678 40.315 1.00 90.19 170 VAL A CA 1
ATOM 1302 C C . VAL A 1 170 ? -15.111 -10.731 41.824 1.00 90.19 170 VAL A C 1
ATOM 1304 O O . VAL A 1 170 ? -15.658 -11.696 42.353 1.00 90.19 170 VAL A O 1
ATOM 1307 N N . SER A 1 171 ? -14.710 -9.668 42.524 1.00 92.75 171 SER A N 1
ATOM 1308 C CA . SER A 1 171 ? -15.013 -9.453 43.941 1.00 92.75 171 SER A CA 1
ATOM 1309 C C . SER A 1 171 ? -15.830 -8.178 44.089 1.00 92.75 171 SER A C 1
ATOM 1311 O O . SER A 1 171 ? -15.366 -7.102 43.718 1.00 92.75 171 SER A O 1
ATOM 1313 N N . MET A 1 172 ? -17.021 -8.296 44.668 1.00 91.81 172 MET A N 1
ATOM 1314 C CA . MET A 1 172 ? -17.959 -7.182 44.820 1.00 91.81 172 MET A CA 1
ATOM 1315 C C . MET A 1 172 ? -17.735 -6.459 46.154 1.00 91.81 172 MET A C 1
ATOM 1317 O O . MET A 1 172 ? -17.408 -7.091 47.161 1.00 91.81 172 MET A O 1
ATOM 1321 N N . ILE A 1 173 ? -17.902 -5.134 46.169 1.00 89.94 173 ILE A N 1
ATOM 1322 C CA . ILE A 1 173 ? -17.799 -4.293 47.372 1.00 89.94 173 ILE A CA 1
ATOM 1323 C C . ILE A 1 173 ? -19.078 -3.461 47.498 1.00 89.94 173 ILE A C 1
ATOM 1325 O O . ILE A 1 173 ? -19.523 -2.859 46.523 1.00 89.94 173 ILE A O 1
ATOM 1329 N N . GLY A 1 174 ? -19.632 -3.384 48.711 1.00 91.44 174 GLY A N 1
ATOM 1330 C CA . GLY A 1 174 ? -20.860 -2.634 48.980 1.00 91.44 174 GLY A CA 1
ATOM 1331 C C . GLY A 1 174 ? -22.093 -3.339 48.415 1.00 91.44 174 GLY A C 1
ATOM 1332 O O . GLY A 1 174 ? -22.210 -4.554 48.543 1.00 91.44 174 GLY A O 1
ATOM 1333 N N . ASP A 1 175 ? -22.983 -2.567 47.793 1.00 92.50 175 ASP A N 1
ATOM 1334 C CA . ASP A 1 175 ? -24.283 -3.039 47.297 1.00 92.50 175 ASP A CA 1
ATOM 1335 C C . ASP A 1 175 ? -24.273 -3.425 45.801 1.00 92.50 175 ASP A C 1
ATOM 1337 O O . ASP A 1 175 ? -25.329 -3.672 45.228 1.00 92.50 175 ASP A O 1
ATOM 1341 N N . ALA A 1 176 ? -23.103 -3.469 45.150 1.00 92.56 176 ALA A N 1
ATOM 1342 C CA . ALA A 1 176 ? -22.996 -3.821 43.731 1.00 92.56 176 ALA A CA 1
ATOM 1343 C C . ALA A 1 176 ? -23.338 -5.302 43.482 1.00 92.56 176 ALA A C 1
ATOM 1345 O O . ALA A 1 176 ? -22.828 -6.190 44.175 1.00 92.56 176 ALA A O 1
ATOM 1346 N N . THR A 1 177 ? -24.151 -5.578 42.462 1.00 92.25 177 THR A N 1
ATOM 1347 C CA . THR A 1 177 ? -24.585 -6.935 42.100 1.00 92.25 177 THR A CA 1
ATOM 1348 C C . THR A 1 177 ? -23.885 -7.458 40.846 1.00 92.25 177 THR A C 1
ATOM 1350 O O . THR A 1 177 ? -23.299 -6.704 40.070 1.00 92.25 177 THR A O 1
ATOM 1353 N N . LEU A 1 178 ? -23.905 -8.781 40.649 1.00 89.75 178 LEU A N 1
ATOM 1354 C CA . LEU A 1 178 ? -23.343 -9.387 39.438 1.00 89.75 178 LEU A CA 1
ATOM 1355 C C . LEU A 1 178 ? -24.114 -8.954 38.181 1.00 89.75 178 LEU A C 1
ATOM 1357 O O . LEU A 1 178 ? -23.494 -8.796 37.136 1.00 89.75 178 LEU A O 1
ATOM 1361 N N . GLU A 1 179 ? -25.428 -8.735 38.291 1.00 89.12 179 GLU A N 1
ATOM 1362 C CA . GLU A 1 179 ? -26.248 -8.188 37.200 1.00 89.12 179 GLU A CA 1
ATOM 1363 C C . GLU A 1 179 ? -25.740 -6.803 36.788 1.00 89.12 179 GLU A C 1
ATOM 1365 O O . GLU A 1 179 ? -25.448 -6.605 35.612 1.00 89.12 179 GLU A O 1
ATOM 1370 N N . ASP A 1 180 ? -25.491 -5.906 37.753 1.00 87.00 180 ASP A N 1
ATOM 1371 C CA . ASP A 1 180 ? -24.924 -4.580 37.465 1.00 87.00 180 ASP A CA 1
ATOM 1372 C C . ASP A 1 180 ? -23.561 -4.683 36.763 1.00 87.00 180 ASP A C 1
ATOM 1374 O O . ASP A 1 180 ? -23.261 -3.909 35.855 1.00 87.00 180 ASP A O 1
ATOM 1378 N N . PHE A 1 181 ? -22.714 -5.633 37.175 1.00 89.00 181 PHE A N 1
ATOM 1379 C CA . PHE A 1 181 ? -21.424 -5.856 36.522 1.00 89.00 181 PHE A CA 1
ATOM 1380 C C . PHE A 1 181 ? -21.596 -6.324 35.075 1.00 89.00 181 PHE A C 1
ATOM 1382 O O . PHE A 1 181 ? -20.938 -5.779 34.197 1.00 89.00 181 PHE A O 1
ATOM 1389 N N . VAL A 1 182 ? -22.467 -7.307 34.823 1.00 87.44 182 VAL A N 1
ATOM 1390 C CA . VAL A 1 182 ? -22.689 -7.874 33.483 1.00 87.44 182 VAL A CA 1
ATOM 1391 C C . VAL A 1 182 ? -23.309 -6.845 32.538 1.00 87.44 182 VAL A C 1
ATOM 1393 O O . VAL A 1 182 ? -22.845 -6.724 31.409 1.00 87.44 182 VAL A O 1
ATOM 1396 N N . GLU A 1 183 ? -24.290 -6.061 32.992 1.00 84.81 183 GLU A N 1
ATOM 1397 C CA . GLU A 1 183 ? -24.907 -4.998 32.180 1.00 84.81 183 GLU A CA 1
ATOM 1398 C C . GLU A 1 183 ? -23.904 -3.920 31.746 1.00 84.81 183 GLU A C 1
ATOM 1400 O O . GLU A 1 183 ? -24.086 -3.281 30.711 1.00 84.81 183 GLU A O 1
ATOM 1405 N N . ASN A 1 184 ? -22.840 -3.727 32.526 1.00 82.75 184 ASN A N 1
ATOM 1406 C CA . ASN A 1 184 ? -21.805 -2.725 32.277 1.00 82.75 184 ASN A CA 1
ATOM 1407 C C . ASN A 1 184 ? -20.460 -3.350 31.867 1.00 82.75 184 ASN A C 1
ATOM 1409 O O . ASN A 1 184 ? -19.440 -2.656 31.852 1.00 82.75 184 ASN A O 1
ATOM 1413 N N . PHE A 1 185 ? -20.431 -4.650 31.563 1.00 83.56 185 PHE A N 1
ATOM 1414 C CA . PHE A 1 185 ? -19.207 -5.342 31.189 1.00 83.56 185 PHE A CA 1
ATOM 1415 C C . PHE A 1 185 ? -18.858 -5.037 29.733 1.00 83.56 185 PHE A C 1
ATOM 1417 O O . PHE A 1 185 ? -19.555 -5.453 28.811 1.00 83.56 185 PHE A O 1
ATOM 1424 N N . ASP A 1 186 ? -17.742 -4.339 29.542 1.00 78.88 186 ASP A N 1
ATOM 1425 C CA . ASP A 1 186 ? -17.157 -4.075 28.233 1.00 78.88 186 ASP A CA 1
ATOM 1426 C C . ASP A 1 186 ? -15.819 -4.811 28.098 1.00 78.88 186 ASP A C 1
ATOM 1428 O O . ASP A 1 186 ? -15.046 -4.928 29.057 1.00 78.88 186 ASP A O 1
ATOM 1432 N N . TYR A 1 187 ? -15.538 -5.311 26.899 1.00 78.69 187 TYR A N 1
ATOM 1433 C CA . TYR A 1 187 ? -14.260 -5.920 26.561 1.00 78.69 187 TYR A CA 1
ATOM 1434 C C . TYR A 1 187 ? -13.856 -5.520 25.148 1.00 78.69 187 TYR A C 1
ATOM 1436 O O . TYR A 1 187 ? -14.662 -5.469 24.222 1.00 78.69 187 TYR A O 1
ATOM 1444 N N . SER A 1 188 ? -12.561 -5.295 24.970 1.00 73.50 188 SER A N 1
ATOM 1445 C CA . SER A 1 188 ? -11.966 -5.036 23.668 1.00 73.50 188 SER A CA 1
ATOM 1446 C C . SER A 1 188 ? -11.012 -6.164 23.300 1.00 73.50 188 SER A C 1
ATOM 1448 O O . SER A 1 188 ? -10.318 -6.732 24.147 1.00 73.50 188 SER A O 1
ATOM 1450 N N . VAL A 1 189 ? -10.984 -6.510 22.014 1.00 80.69 189 VAL A N 1
ATOM 1451 C CA . VAL A 1 189 ? -10.005 -7.445 21.457 1.00 80.69 189 VAL A CA 1
ATOM 1452 C C . VAL A 1 189 ? -9.094 -6.657 20.535 1.00 80.69 189 VAL A C 1
ATOM 1454 O O . VAL A 1 189 ? -9.551 -6.025 19.588 1.00 80.69 189 VAL A O 1
ATOM 1457 N N . ILE A 1 190 ? -7.795 -6.715 20.811 1.00 70.19 190 ILE A N 1
ATOM 1458 C CA . ILE A 1 190 ? -6.760 -6.097 19.987 1.00 70.19 190 ILE A CA 1
ATOM 1459 C C . ILE A 1 190 ? -5.899 -7.221 19.419 1.00 70.19 190 ILE A C 1
ATOM 1461 O O . ILE A 1 190 ? -5.400 -8.070 20.161 1.00 70.19 190 ILE A O 1
ATOM 1465 N N . SER A 1 191 ? -5.730 -7.235 18.098 1.00 74.50 191 SER A N 1
ATOM 1466 C CA . SER A 1 191 ? -4.752 -8.095 17.437 1.00 74.50 191 SER A CA 1
ATOM 1467 C C . SER A 1 191 ? -3.444 -7.332 17.281 1.00 74.50 191 SER A C 1
ATOM 1469 O O . SER A 1 191 ? -3.410 -6.291 16.636 1.00 74.50 191 SER A O 1
ATOM 1471 N N . ASN A 1 192 ? -2.360 -7.889 17.818 1.00 69.81 192 ASN A N 1
ATOM 1472 C CA . ASN A 1 192 ? -1.000 -7.412 17.543 1.00 69.81 192 ASN A CA 1
ATOM 1473 C C . ASN A 1 192 ? -0.348 -8.181 16.383 1.00 69.81 192 ASN A C 1
ATOM 1475 O O . ASN A 1 192 ? 0.851 -8.054 16.144 1.00 69.81 192 ASN A O 1
ATOM 1479 N N . THR A 1 193 ? -1.097 -9.058 15.708 1.00 68.19 193 THR A N 1
ATOM 1480 C CA . THR A 1 193 ? -0.583 -9.840 14.584 1.00 68.19 193 THR A CA 1
ATOM 1481 C C . THR A 1 193 ? -0.727 -9.031 13.293 1.00 68.19 193 THR A C 1
ATOM 1483 O O . THR A 1 193 ? -1.857 -8.698 12.926 1.00 68.19 193 THR A O 1
ATOM 1486 N N . PRO A 1 194 ? 0.378 -8.741 12.573 1.00 55.94 194 PRO A N 1
ATOM 1487 C CA . PRO A 1 194 ? 0.312 -8.048 11.290 1.00 55.94 194 PRO A CA 1
ATOM 1488 C C . PRO A 1 194 ? -0.628 -8.756 10.311 1.00 55.94 194 PRO A C 1
ATOM 1490 O O . PRO A 1 194 ? -0.593 -9.980 10.181 1.00 55.94 194 PRO A O 1
ATOM 1493 N N . GLY A 1 195 ? -1.474 -7.983 9.630 1.00 60.28 195 GLY A N 1
ATOM 1494 C CA . GLY A 1 195 ? -2.449 -8.500 8.666 1.00 60.28 195 GLY A CA 1
ATOM 1495 C C . GLY A 1 195 ? -3.710 -9.125 9.278 1.00 60.28 195 GLY A C 1
ATOM 1496 O O . GLY A 1 195 ? -4.576 -9.576 8.532 1.00 60.28 195 GLY A O 1
ATOM 1497 N N . VAL A 1 196 ? -3.857 -9.142 10.608 1.00 72.44 196 VAL A N 1
ATOM 1498 C CA . VAL A 1 196 ? -5.071 -9.623 11.285 1.00 72.44 196 VAL A CA 1
ATOM 1499 C C . VAL A 1 196 ? -5.805 -8.449 11.919 1.00 72.44 196 VAL A C 1
ATOM 1501 O O . VAL A 1 196 ? -5.309 -7.843 12.867 1.00 72.44 196 VAL A O 1
ATOM 1504 N N . ARG A 1 197 ? -7.019 -8.182 11.431 1.00 72.25 197 ARG A N 1
ATOM 1505 C CA . ARG A 1 197 ? -7.929 -7.170 11.973 1.00 72.25 197 ARG A CA 1
ATOM 1506 C C . ARG A 1 197 ? -9.100 -7.812 12.710 1.00 72.25 197 ARG A C 1
ATOM 1508 O O . ARG A 1 197 ? -9.759 -8.708 12.184 1.00 72.25 197 ARG A O 1
ATOM 1515 N N . VAL A 1 198 ? -9.418 -7.271 13.883 1.00 77.94 198 VAL A N 1
ATOM 1516 C CA . VAL A 1 198 ? -10.689 -7.524 14.571 1.00 77.94 198 VAL A CA 1
ATOM 1517 C C . VAL A 1 198 ? -11.750 -6.621 13.942 1.00 77.94 198 VAL A C 1
ATOM 1519 O O . VAL A 1 198 ? -11.602 -5.403 13.946 1.00 77.94 198 VAL A O 1
ATOM 1522 N N . ARG A 1 199 ? -12.786 -7.210 13.333 1.00 77.06 199 ARG A N 1
ATOM 1523 C CA . ARG A 1 199 ? -13.865 -6.442 12.677 1.00 77.06 199 ARG A CA 1
ATOM 1524 C C . ARG A 1 199 ? -15.051 -6.184 13.596 1.00 77.06 199 ARG A C 1
ATOM 1526 O O . ARG A 1 199 ? -15.688 -5.145 13.497 1.00 77.06 199 ARG A O 1
ATOM 1533 N N . MET A 1 200 ? -15.364 -7.161 14.438 1.00 79.62 200 MET A N 1
ATOM 1534 C CA . MET A 1 200 ? -16.464 -7.109 15.385 1.00 79.62 200 MET A CA 1
ATOM 1535 C C . MET A 1 200 ? -16.133 -8.018 16.560 1.00 79.62 200 MET A C 1
ATOM 1537 O O . MET A 1 200 ? -15.504 -9.065 16.391 1.00 79.62 200 MET A O 1
ATOM 1541 N N . THR A 1 201 ? -16.588 -7.616 17.735 1.00 79.50 201 THR A N 1
ATOM 1542 C CA . THR A 1 201 ? -16.651 -8.447 18.928 1.00 79.50 201 THR A CA 1
ATOM 1543 C C . THR A 1 201 ? -18.107 -8.515 19.362 1.00 79.50 201 THR A C 1
ATOM 1545 O O . THR A 1 201 ? -18.804 -7.503 19.386 1.00 79.50 201 THR A O 1
ATOM 1548 N N . GLU A 1 202 ? -18.582 -9.717 19.662 1.00 80.81 202 GLU A N 1
ATOM 1549 C CA . GLU A 1 202 ? -19.899 -9.937 20.250 1.00 80.81 202 GLU A CA 1
ATOM 1550 C C . GLU A 1 202 ? -19.760 -10.846 21.468 1.00 80.81 202 GLU A C 1
ATOM 1552 O O . GLU A 1 202 ? -19.021 -11.837 21.438 1.00 80.81 202 GLU A O 1
ATOM 1557 N N . LEU A 1 203 ? -20.475 -10.503 22.541 1.00 75.31 203 LEU A N 1
ATOM 1558 C CA . LEU A 1 203 ? -20.709 -11.441 23.629 1.00 75.31 203 LEU A CA 1
ATOM 1559 C C . LEU A 1 203 ? -21.707 -12.472 23.117 1.00 75.31 203 LEU A C 1
ATOM 1561 O O . LEU A 1 203 ? -22.866 -12.154 22.857 1.00 75.31 203 LEU A O 1
ATOM 1565 N N . VAL A 1 204 ? -21.234 -13.699 22.942 1.00 71.69 204 VAL A N 1
ATOM 1566 C CA . VAL A 1 204 ? -22.100 -14.829 22.629 1.00 71.69 204 VAL A CA 1
ATOM 1567 C C . VAL A 1 204 ? -22.530 -15.428 23.961 1.00 71.69 204 VAL A C 1
ATOM 1569 O O . VAL A 1 204 ? -21.687 -15.954 24.691 1.00 71.69 204 VAL A O 1
ATOM 1572 N N . ASP A 1 205 ? -23.817 -15.313 24.291 1.00 62.69 205 ASP A N 1
ATOM 1573 C CA . ASP A 1 205 ? -24.393 -15.977 25.462 1.00 62.69 205 ASP A CA 1
ATOM 1574 C C . ASP A 1 205 ? -24.112 -17.487 25.379 1.00 62.69 205 ASP A C 1
ATOM 1576 O O . ASP A 1 205 ? -24.370 -18.123 24.351 1.00 62.69 205 ASP A O 1
ATOM 1580 N N . ALA A 1 206 ? -23.537 -18.040 26.449 1.00 50.38 206 ALA A N 1
ATOM 1581 C CA . ALA A 1 206 ? -23.266 -19.471 26.591 1.00 50.38 206 ALA A CA 1
ATOM 1582 C C . ALA A 1 206 ? -24.482 -20.227 27.143 1.00 50.38 206 ALA A C 1
ATOM 1584 O O . ALA A 1 206 ? -25.121 -19.713 28.090 1.00 50.38 206 ALA A O 1
#

Foldseek 3Di:
DKFKAKLLHTDDDDPDPVVSVVVQVVVLVPDDPVDWIKIFMADPVLATQAIDTPAFQKKKKWAWAQDDPVSHDTHTDDIDIAGLRLVLLPDDLVLQQPDDWQDPSQVVSVVVADDGDHDMTMDGQVSVCSRNSHDHSVSYDNNHSVNSCVVVVRDPDDDDDDDDDDDDDDDDDDPDDPVNCVVPDDDDDDDPDHPDHDPDDDDDDD

pLDDT: mean 88.84, std 8.57, range [50.38, 98.12]

Solvent-accessible surface area (backbone atoms only — not comparable to full-atom values): 12254 Å² total; per-residue (Å²): 81,28,35,25,26,48,71,69,39,84,71,50,78,30,74,48,63,66,65,32,49,56,46,32,52,54,56,51,72,69,55,59,91,89,56,79,51,16,24,17,30,27,39,80,83,63,30,28,49,33,53,44,58,77,56,68,24,52,26,38,32,35,40,23,38,73,24,71,100,83,49,80,38,80,38,84,73,50,73,49,76,46,75,39,42,49,62,63,56,66,50,54,62,75,56,58,47,66,60,48,63,64,35,72,70,30,30,50,54,38,54,68,61,45,87,74,90,56,57,67,36,11,45,39,61,68,30,48,16,53,43,48,32,45,91,47,55,72,30,59,32,66,55,17,51,51,43,39,32,66,74,68,59,63,67,80,89,77,90,77,87,83,90,79,90,85,85,85,90,82,82,78,69,87,89,62,49,71,66,62,48,60,79,69,63,80,86,84,79,84,63,89,51,89,89,49,60,63,88,79,86,78,90,74,88,129

Nearest PDB structures (foldseek):
  5n1u-assembly2_B  TM=2.712E-01  e=1.020E+00  Xenopus laevis
  5n22-assembly1_A  TM=2.877E-01  e=1.151E+00  Xenopus laevis
  5n22-assembly3_C  TM=2.871E-01  e=1.558E+00  Xenopus laevis
  6md5-assembly1_A  TM=3.006E-01  e=3.224E+00  Danio rerio
  5n1w-assembly1_A  TM=2.556E-01  e=2.688E+00  Xenopus laevis